Protein 8KIH (pdb70)

Foldseek 3Di:
DQDAADFPFAQAFAPVLVVLQVLLVVCCVVQPVVPPPDCLSVLSNLLRQLFNVFDVVLSSLVSLLVSLVVLLVVVLLPDQDLVRNVVSLVVLLCLLVQDDDPPSSCVSNNCNSVPPQADVVLSVQLSVLSVLLSVLSSVLSVCVNVVPQDALVVLLVSQLSVLCLSNSLSCSCRRHVVCVVVVVCCVVPPVVLVCQQSSLLSSLSLLVVLSLDADDDHGPCSCRNRSLNSCCVVPPDHDDSVVSSVVSSVVSVVSSVSNVVSLVVVCVSPVVSSSSSSSNSNSSSVVSSPD

Radius of gyration: 18.46 Å; Cα contacts (8 Å, |Δi|>4): 421; chains: 1; bounding box: 43×48×47 Å

Sequence (291 aa):
TSPRLASLFACNRHEKFRECVAYADESYAESLEPVAISRLAKLGSCTAVLYPQGDFDRLPATIDGYMAFLFLDDLIDNSTDMSYISEITSRFMSTAKGTPTDDKRFFLLSRFFTDKRWDPQNLVLAIEEAQRFMDGALALRAIEIEERIITVEEYLDIRVPNTAMGFMFRVIGFAQPELAEDLNRVMAEKPDLWDRVESPSGKSVGIALDLFKVNGLHAEVCSYTNVVKIWQRESPVAIDLGEAIKFMVSEFYRYEKEMAEALEELAEFSPGLAQAVRDVQGGTLGWMNAE

Organism: NCBI:txid37463

InterPro domains:
  IPR008949 Isoprenoid synthase domain superfamily [G3DSA:1.10.600.10] (6-322)
  IPR008949 Isoprenoid synthase domain superfamily [SSF48576] (61-308)

B-factor: mean 30.4, std 15.97, range [9.82, 123.13]

Nearest PDB structures (foldseek):
  8kih-assembly1_A  TM=1.003E+00  e=2.921E-39  Phoma
  8ki5-assembly1_A  TM=9.969E-01  e=1.003E-35  Phoma
  7zrn-assembly1_A  TM=8.501E-01  e=2.209E-07  Sorangium cellulosum
  7zrn-assembly1_B  TM=8.300E-01  e=4.063E-07  Sorangium cellulosum
  4okm-assembly4_D  TM=8.030E-01  e=3.909E-06  Streptomyces pristinaespiralis ATCC 25486

Structure (mmCIF, N/CA/C/O backbone):
data_8KIH
#
_entry.id   8KIH
#
_cell.length_a   106.549
_cell.length_b   106.549
_cell.length_c   55.360
_cell.angle_alpha   90.00
_cell.angle_beta   90.00
_cell.angle_gamma   120.00
#
_symmetry.space_group_name_H-M   'P 64'
#
loop_
_entity.id
_entity.type
_entity.pdbx_description
1 polymer 'diterpene synthase, PhmA'
2 non-polymer '(2Z,6E,10E)-2-fluoro-3,7,11,15-tetramethylhexadeca-2,6,10,14-tetraen-1-yl trihydrogen diphosphate'
3 non-polymer 'MAGNESIUM ION'
4 water water
#
loop_
_atom_site.group_PDB
_atom_site.id
_atom_site.type_symbol
_atom_site.label_atom_id
_atom_site.label_alt_id
_atom_site.label_comp_id
_atom_site.label_asym_id
_atom_site.label_entity_id
_atom_site.label_seq_id
_atom_site.pdbx_PDB_ins_code
_atom_site.Cartn_x
_atom_site.Cartn_y
_atom_site.Cartn_z
_atom_site.occupancy
_atom_site.B_iso_or_equiv
_atom_site.auth_seq_id
_atom_site.auth_comp_id
_atom_site.auth_asym_id
_atom_site.auth_atom_id
_atom_site.pdbx_PDB_model_num
ATOM 1 N N . THR A 1 14 ? -15.881 -18.759 -4.007 1.00 59.68 14 THR A N 1
ATOM 2 C CA . THR A 1 14 ? -16.463 -19.855 -3.241 1.00 61.05 14 THR A CA 1
ATOM 3 C C . THR A 1 14 ? -17.925 -20.003 -3.619 1.00 62.24 14 THR A C 1
ATOM 4 O O . THR A 1 14 ? -18.486 -19.137 -4.291 1.00 70.86 14 THR A O 1
ATOM 11 N N . SER A 1 15 ? -18.548 -21.093 -3.171 1.00 57.01 15 SER A N 1
ATOM 12 C CA . SER A 1 15 ? -19.879 -21.451 -3.655 1.00 48.05 15 SER A CA 1
ATOM 13 C C . SER A 1 15 ? -19.821 -21.643 -5.166 1.00 42.00 15 SER A C 1
ATOM 14 O O . SER A 1 15 ? -19.314 -20.774 -5.888 1.00 39.16 15 SER A O 1
ATOM 21 N N . PRO A 1 16 ? -20.321 -22.759 -5.684 1.00 44.60 16 PRO A N 1
ATOM 22 C CA . PRO A 1 16 ? -20.034 -23.119 -7.070 1.00 43.15 16 PRO A CA 1
ATOM 23 C C . PRO A 1 16 ? -20.973 -22.445 -8.054 1.00 34.12 16 PRO A C 1
ATOM 24 O O . PRO A 1 16 ? -22.033 -21.929 -7.705 1.00 37.30 16 PRO A O 1
ATOM 32 N N . ARG A 1 17 ? -20.560 -22.484 -9.312 1.00 33.17 17 ARG A N 1
ATOM 33 C CA . ARG A 1 17 ? -21.473 -22.185 -10.393 1.00 29.59 17 ARG A CA 1
ATOM 34 C C . ARG A 1 17 ? -22.645 -23.152 -10.332 1.00 27.72 17 ARG A C 1
ATOM 35 O O . ARG A 1 17 ? -22.480 -24.326 -9.986 1.00 29.53 17 ARG A O 1
ATOM 49 N N . LEU A 1 18 ? -23.824 -22.654 -10.679 1.00 22.47 18 LEU A N 1
ATOM 50 C CA . LEU A 1 18 ? -25.043 -23.447 -10.778 1.00 25.46 18 LEU A CA 1
ATOM 51 C C . LEU A 1 18 ? -25.442 -23.564 -12.244 1.00 28.48 18 LEU A C 1
ATOM 52 O O . LEU A 1 18 ? -25.459 -22.565 -12.970 1.00 28.92 18 LEU A O 1
ATOM 61 N N . ALA A 1 19 ? -25.752 -24.779 -12.677 1.00 30.19 19 ALA A N 1
ATOM 62 C CA . ALA A 1 19 ? -26.169 -25.047 -14.053 1.00 24.30 19 ALA A CA 1
ATOM 63 C C . ALA A 1 19 ? -27.689 -25.118 -14.075 1.00 25.41 19 ALA A C 1
ATOM 64 O O . ALA A 1 19 ? -28.269 -26.161 -13.781 1.00 18.32 19 ALA A O 1
ATOM 71 N N . SER A 1 20 ? -28.336 -24.010 -14.434 1.00 20.68 20 SER A N 1
ATOM 72 C CA . SER A 1 20 ? -29.778 -24.047 -14.608 1.00 25.21 20 SER A CA 1
ATOM 73 C C . SER A 1 20 ? -30.165 -25.079 -15.665 1.00 27.89 20 SER A C 1
ATOM 74 O O . SER A 1 20 ? -29.412 -25.369 -16.602 1.00 22.08 20 SER A O 1
ATOM 81 N N . LEU A 1 21 ? -31.352 -25.658 -15.468 1.00 24.04 21 LEU A N 1
ATOM 82 C CA . LEU A 1 21 ? -32.004 -26.476 -16.475 1.00 23.71 21 LEU A CA 1
ATOM 83 C C . LEU A 1 21 ? -32.358 -25.676 -17.708 1.00 27.34 21 LEU A C 1
ATOM 84 O O . LEU A 1 21 ? -32.590 -26.260 -18.768 1.00 21.65 21 LEU A O 1
ATOM 93 N N . PHE A 1 22 ? -32.442 -24.359 -17.571 1.00 20.94 22 PHE A N 1
ATOM 94 C CA . PHE A 1 22 ? -33.027 -23.493 -18.579 1.00 24.56 22 PHE A CA 1
ATOM 95 C C . PHE A 1 22 ? -31.932 -22.758 -19.328 1.00 23.63 22 PHE A C 1
ATOM 96 O O . PHE A 1 22 ? -31.041 -22.150 -18.715 1.00 19.60 22 PHE A O 1
ATOM 112 N N . ALA A 1 23 ? -31.998 -22.841 -20.648 1.00 24.46 23 ALA A N 1
ATOM 113 C CA . ALA A 1 23 ? -31.029 -22.180 -21.502 1.00 27.29 23 ALA A CA 1
ATOM 114 C C . ALA A 1 23 ? -30.994 -20.691 -21.209 1.00 23.46 23 ALA A C 1
ATOM 115 O O . ALA A 1 23 ? -32.009 -20.076 -20.847 1.00 24.07 23 ALA A O 1
ATOM 122 N N . CYS A 1 24 ? -29.804 -20.120 -21.340 1.00 22.44 24 CYS A N 1
ATOM 123 C CA . CYS A 1 24 ? -29.619 -18.678 -21.322 1.00 25.17 24 CYS A CA 1
ATOM 124 C C . CYS A 1 24 ? -29.677 -18.196 -22.767 1.00 20.67 24 CYS A C 1
ATOM 125 O O . CYS A 1 24 ? -28.718 -18.357 -23.521 1.00 26.18 24 CYS A O 1
ATOM 132 N N . ASN A 1 25 ? -30.816 -17.643 -23.163 1.00 22.36 25 ASN A N 1
ATOM 133 C CA . ASN A 1 25 ? -31.046 -17.153 -24.517 1.00 25.53 25 ASN A CA 1
ATOM 134 C C . ASN A 1 25 ? -30.945 -15.626 -24.585 1.00 29.26 25 ASN A C 1
ATOM 135 O O . ASN A 1 25 ? -31.168 -14.909 -23.609 1.00 26.75 25 ASN A O 1
ATOM 143 N N . ARG A 1 26 ? -30.638 -15.131 -25.774 1.00 30.38 26 ARG A N 1
ATOM 144 C CA . ARG A 1 26 ? -30.201 -13.749 -25.931 1.00 30.23 26 ARG A CA 1
ATOM 145 C C . ARG A 1 26 ? -30.978 -13.074 -27.052 1.00 29.77 26 ARG A C 1
ATOM 146 O O . ARG A 1 26 ? -31.069 -13.620 -28.156 1.00 26.08 26 ARG A O 1
ATOM 160 N N . HIS A 1 27 ? -31.522 -11.886 -26.769 1.00 26.77 27 HIS A N 1
ATOM 161 C CA . HIS A 1 27 ? -32.173 -11.082 -27.798 1.00 25.33 27 HIS A CA 1
ATOM 162 C C . HIS A 1 27 ? -31.194 -10.713 -28.911 1.00 29.39 27 HIS A C 1
ATOM 163 O O . HIS A 1 27 ? -30.012 -10.442 -28.661 1.00 26.32 27 HIS A O 1
ATOM 175 N N . GLU A 1 28 ? -31.696 -10.659 -30.152 1.00 28.28 28 GLU A N 1
ATOM 176 C CA . GLU A 1 28 ? -30.790 -10.449 -31.277 1.00 31.16 28 GLU A CA 1
ATOM 177 C C . GLU A 1 28 ? -30.266 -9.029 -31.333 1.00 33.56 28 GLU A C 1
ATOM 178 O O . GLU A 1 28 ? -29.205 -8.804 -31.923 1.00 29.70 28 GLU A O 1
ATOM 188 N N . LYS A 1 29 ? -30.978 -8.068 -30.749 1.00 26.08 29 LYS A N 1
ATOM 189 C CA . LYS A 1 29 ? -30.417 -6.731 -30.551 1.00 27.91 29 LYS A CA 1
ATOM 190 C C . LYS A 1 29 ? -29.793 -6.568 -29.167 1.00 31.06 29 LYS A C 1
ATOM 191 O O . LYS A 1 29 ? -29.969 -5.546 -28.494 1.00 27.82 29 LYS A O 1
ATOM 206 N N . PHE A 1 30 ? -29.019 -7.567 -28.728 1.00 27.25 30 PHE A N 1
ATOM 207 C CA . PHE A 1 30 ? -28.380 -7.473 -27.426 1.00 32.68 30 PHE A CA 1
ATOM 208 C C . PHE A 1 30 ? -27.346 -6.360 -27.408 1.00 28.82 30 PHE A C 1
ATOM 209 O O . PHE A 1 30 ? -27.151 -5.713 -26.375 1.00 30.57 30 PHE A O 1
ATOM 225 N N . ARG A 1 31 ? -26.674 -6.128 -28.536 1.00 33.68 31 ARG A N 1
ATOM 226 C CA . ARG A 1 31 ? -25.653 -5.091 -28.594 1.00 35.52 31 ARG A CA 1
ATOM 227 C C . ARG A 1 31 ? -26.270 -3.718 -28.404 1.00 34.94 31 ARG A C 1
ATOM 228 O O . ARG A 1 31 ? -25.737 -2.894 -27.657 1.00 32.78 31 ARG A O 1
ATOM 242 N N . GLU A 1 32 ? -27.385 -3.451 -29.099 1.00 32.26 32 GLU 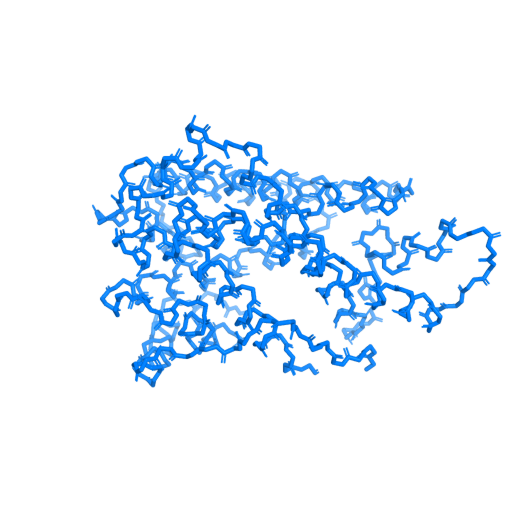A N 1
ATOM 243 C CA . GLU A 1 32 ? -28.136 -2.216 -28.894 1.00 30.53 32 GLU A CA 1
ATOM 244 C C . GLU A 1 32 ? -28.613 -2.078 -27.453 1.00 30.44 32 GLU A C 1
ATOM 245 O O . GLU A 1 32 ? -28.663 -0.963 -26.921 1.00 26.65 32 GLU A O 1
ATOM 255 N N . CYS A 1 33 ? -29.017 -3.189 -26.821 1.00 29.61 33 CYS A N 1
ATOM 256 C CA . CYS A 1 33 ? -29.395 -3.146 -25.406 1.00 27.20 33 CYS A CA 1
ATOM 257 C C . CYS A 1 33 ? -28.250 -2.630 -24.550 1.00 31.41 33 CYS A C 1
ATOM 258 O O . CYS A 1 33 ? -28.431 -1.720 -23.735 1.00 28.21 33 CYS A O 1
ATOM 265 N N . VAL A 1 34 ? -27.067 -3.235 -24.681 1.00 31.27 34 VAL A N 1
ATOM 266 C CA . VAL A 1 34 ? -25.884 -2.594 -24.133 1.00 31.91 34 VAL A CA 1
ATOM 267 C C . VAL A 1 34 ? -25.659 -1.335 -24.949 1.00 39.05 34 VAL A C 1
ATOM 268 O O . VAL A 1 34 ? -25.935 -1.295 -26.157 1.00 36.13 34 VAL A O 1
ATOM 275 N N . ALA A 1 35 ? -25.217 -0.279 -24.288 1.00 37.88 35 ALA A N 1
ATOM 276 C CA . ALA A 1 35 ? -25.021 0.995 -24.974 1.00 35.96 35 ALA A CA 1
ATOM 277 C C . ALA A 1 35 ? -26.259 1.822 -24.719 1.00 33.53 35 ALA A C 1
ATOM 278 O O . ALA A 1 35 ? -26.147 2.916 -24.163 1.00 31.76 35 ALA A O 1
ATOM 285 N N . TYR A 1 36 ? -27.457 1.323 -25.058 1.00 33.14 36 TYR A N 1
ATOM 286 C CA . TYR A 1 36 ? -28.596 2.026 -24.514 1.00 31.66 36 TYR A CA 1
ATOM 287 C C . TYR A 1 36 ? -28.428 2.094 -23.003 1.00 28.01 36 TYR A C 1
ATOM 288 O O . TYR A 1 36 ? -28.555 3.164 -22.408 1.00 29.43 36 TYR A O 1
ATOM 305 N N . ALA A 1 37 ? -28.087 0.964 -22.374 1.00 28.47 37 ALA A N 1
ATOM 306 C CA . ALA A 1 37 ? -27.917 0.971 -20.924 1.00 31.80 37 ALA A CA 1
ATOM 307 C C . ALA A 1 37 ? -26.763 1.882 -20.522 1.00 33.09 37 ALA A C 1
ATOM 308 O O . ALA A 1 37 ? -26.906 2.729 -19.631 1.00 28.66 37 ALA A O 1
ATOM 315 N N . ASP A 1 38 ? -25.618 1.742 -21.193 1.00 33.92 38 ASP A N 1
ATOM 316 C CA . ASP A 1 38 ? -24.483 2.620 -20.911 1.00 35.71 38 ASP A CA 1
ATOM 317 C C . ASP A 1 38 ? -24.884 4.086 -21.006 1.00 33.61 38 ASP A C 1
ATOM 318 O O . ASP A 1 38 ? -24.696 4.854 -20.057 1.00 33.09 38 ASP A O 1
ATOM 326 N N . GLU A 1 39 ? -25.477 4.480 -22.137 1.00 31.59 39 GLU A N 1
ATOM 327 C CA . GLU A 1 39 ? -25.799 5.885 -22.353 1.00 35.06 39 GLU A CA 1
ATOM 328 C C . GLU A 1 39 ? -26.895 6.360 -21.405 1.00 33.08 39 GLU A C 1
ATOM 329 O O . GLU A 1 39 ? -26.865 7.503 -20.942 1.00 30.11 39 GLU A O 1
ATOM 339 N N . SER A 1 40 ? -27.881 5.506 -21.106 1.00 38.80 40 SER A N 1
ATOM 340 C CA . SER A 1 40 ? -28.942 5.917 -20.194 1.00 28.54 40 SER A CA 1
ATOM 341 C C . SER A 1 40 ? -28.425 6.052 -18.770 1.00 30.98 40 SER A C 1
ATOM 342 O O . SER A 1 40 ? -28.761 7.015 -18.069 1.00 34.34 40 SER A O 1
ATOM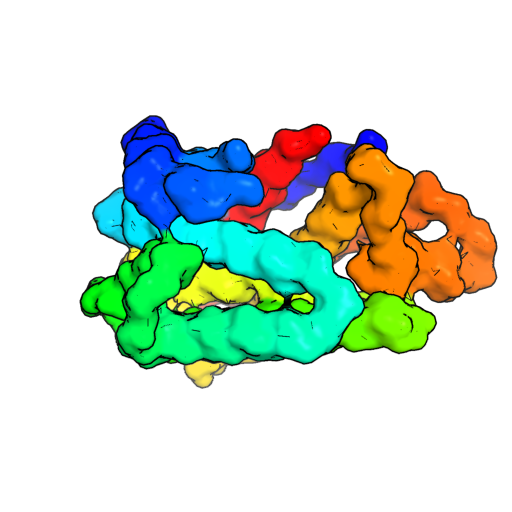 349 N N . TYR A 1 41 ? -27.635 5.085 -18.302 1.00 32.24 41 TYR A N 1
ATOM 350 C CA . TYR A 1 41 ? -27.055 5.214 -16.971 1.00 38.17 41 TYR A CA 1
ATOM 351 C C . TYR A 1 41 ? -26.242 6.508 -16.849 1.00 42.45 41 TYR A C 1
ATOM 352 O O . TYR A 1 41 ? -26.482 7.321 -15.953 1.00 43.17 41 TYR A O 1
ATOM 369 N N . ALA A 1 42 ? -25.291 6.728 -17.764 1.00 44.13 42 ALA A N 1
ATOM 370 C CA . ALA A 1 42 ? -24.387 7.871 -17.635 1.00 47.10 42 ALA A CA 1
ATOM 371 C C . ALA A 1 42 ? -25.138 9.194 -17.593 1.00 46.30 42 ALA A C 1
ATOM 372 O O . ALA A 1 42 ? -24.642 10.169 -17.016 1.00 52.09 42 ALA A O 1
ATOM 379 N N . GLU A 1 43 ? -26.330 9.246 -18.182 1.00 43.40 43 GLU A N 1
ATOM 380 C CA . GLU A 1 43 ? -27.110 10.475 -18.244 1.00 39.27 43 GLU A CA 1
ATOM 381 C C . GLU A 1 43 ? -28.107 10.630 -17.103 1.00 42.10 43 GLU A C 1
ATOM 382 O O . GLU A 1 43 ? -28.386 11.765 -16.704 1.00 37.59 43 GLU A O 1
ATOM 392 N N . SER A 1 44 ? -28.635 9.525 -16.550 1.00 38.70 44 SER A N 1
ATOM 393 C CA . SER A 1 44 ? -29.765 9.582 -15.627 1.00 42.17 44 SER A CA 1
ATOM 394 C C . SER A 1 44 ? -29.538 8.946 -14.264 1.00 46.30 44 SER A C 1
ATOM 395 O O . SER A 1 44 ? -30.353 9.175 -13.361 1.00 48.74 44 SER A O 1
ATOM 402 N N . LEU A 1 45 ? -28.495 8.147 -14.086 1.00 45.13 45 LEU A N 1
ATOM 403 C CA . LEU A 1 45 ? -28.218 7.538 -12.791 1.00 46.79 45 LEU A CA 1
ATOM 404 C C . LEU A 1 45 ? -26.817 7.830 -12.284 1.00 57.02 45 LEU A C 1
ATOM 405 O O . LEU A 1 45 ? -26.624 7.987 -11.077 1.00 59.17 45 LEU A O 1
ATOM 414 N N . GLU A 1 46 ? -25.833 7.890 -13.177 1.00 54.80 46 GLU A N 1
ATOM 415 C CA . GLU A 1 46 ? -24.460 8.159 -12.769 1.00 59.29 46 GLU A CA 1
ATOM 416 C C . GLU A 1 46 ? -24.333 9.392 -11.884 1.00 69.04 46 GLU A C 1
ATOM 417 O O . GLU A 1 46 ? -23.573 9.330 -10.902 1.00 67.82 46 GLU A O 1
ATOM 427 N N . PRO A 1 47 ? -25.019 10.514 -12.150 1.00 74.20 47 PRO A N 1
ATOM 428 C CA . PRO A 1 47 ? -24.858 11.680 -11.258 1.00 67.00 47 PRO A CA 1
ATOM 429 C C . PRO A 1 47 ? -25.218 11.403 -9.806 1.00 71.54 47 PRO A C 1
ATOM 430 O O . PRO A 1 47 ? -24.457 11.776 -8.903 1.00 79.43 47 PRO A O 1
ATOM 438 N N . VAL A 1 48 ? -26.357 10.760 -9.547 1.00 68.17 48 VAL A N 1
ATOM 439 C CA . VAL A 1 48 ? -26.776 10.532 -8.165 1.00 66.41 48 VAL A CA 1
ATOM 440 C C . VAL A 1 48 ? -26.062 9.322 -7.567 1.00 68.78 48 VAL A C 1
ATOM 441 O O . VAL A 1 48 ? -25.577 9.376 -6.432 1.00 73.02 48 VAL A O 1
ATOM 448 N N . ALA A 1 49 ? -25.981 8.215 -8.310 1.00 82.20 49 ALA A N 1
ATOM 449 C CA . ALA A 1 49 ? -25.337 7.004 -7.802 1.00 78.97 49 ALA A CA 1
ATOM 450 C C . ALA A 1 49 ? -23.867 7.269 -7.508 1.00 85.60 49 ALA A C 1
ATOM 451 O O . ALA A 1 49 ? -23.065 7.437 -8.432 1.00 93.10 49 ALA A O 1
ATOM 458 N N . ILE A 1 50 ? -23.508 7.319 -6.228 1.00 84.31 50 ILE A N 1
ATOM 459 C CA . ILE A 1 50 ? -22.133 7.595 -5.831 1.00 80.11 50 ILE A CA 1
ATOM 460 C C . ILE A 1 50 ? -21.840 6.760 -4.593 1.00 83.52 50 ILE A C 1
ATOM 461 O O . ILE A 1 50 ? -22.729 6.078 -4.074 1.00 80.85 50 ILE A O 1
ATOM 469 N N . SER A 1 58 ? -20.159 1.871 -10.958 1.00 78.70 58 SER A N 1
ATOM 470 C CA . SER A 1 58 ? -21.323 1.089 -10.552 1.00 78.70 58 SER A CA 1
ATOM 471 C C . SER A 1 58 ? -21.616 -0.014 -11.568 1.00 86.57 58 SER A C 1
ATOM 472 O O . SER A 1 58 ? -21.439 0.172 -12.778 1.00 94.39 58 SER A O 1
ATOM 478 N N . ARG A 1 59 ? -22.075 -1.163 -11.069 1.00 65.71 59 ARG A N 1
ATOM 479 C CA . ARG A 1 59 ? -22.419 -2.291 -11.928 1.00 59.20 59 ARG A CA 1
ATOM 480 C C . ARG A 1 59 ? -23.822 -2.128 -12.508 1.00 49.89 59 ARG A C 1
ATOM 481 O O . ARG A 1 59 ? -24.484 -3.123 -12.808 1.00 47.15 59 ARG A O 1
ATOM 495 N N . LEU A 1 60 ? -24.285 -0.885 -12.692 1.00 47.98 60 LEU A N 1
ATOM 496 C CA . LEU A 1 60 ? -25.695 -0.679 -13.004 1.00 45.79 60 LEU A CA 1
ATOM 497 C C . LEU A 1 60 ? -25.968 -0.791 -14.497 1.00 41.69 60 LEU A C 1
ATOM 498 O O . LEU A 1 60 ? -26.994 -1.354 -14.891 1.00 38.21 60 LEU A O 1
ATOM 507 N N . ALA A 1 61 ? -25.066 -0.278 -15.339 1.00 39.59 61 ALA A N 1
ATOM 508 C CA . ALA A 1 61 ? -25.265 -0.380 -16.783 1.00 38.41 61 ALA A CA 1
ATOM 509 C C . ALA A 1 61 ? -25.321 -1.834 -17.240 1.00 39.38 61 ALA A C 1
ATOM 510 O O . ALA A 1 61 ? -25.953 -2.141 -18.258 1.00 39.46 61 ALA A O 1
ATOM 517 N N . LYS A 1 62 ? -24.692 -2.743 -16.488 1.00 37.91 62 LYS A N 1
ATOM 518 C CA . LYS A 1 62 ? -24.695 -4.163 -16.823 1.00 36.73 62 LYS A CA 1
ATOM 519 C C . LYS A 1 62 ? -26.094 -4.741 -17.023 1.00 39.30 62 LYS A C 1
ATOM 520 O O . LYS A 1 62 ? -26.231 -5.819 -17.614 1.00 38.21 62 LYS A O 1
ATOM 535 N N . LEU A 1 63 ? -27.134 -4.066 -16.526 1.00 41.10 63 LEU A N 1
ATOM 536 C CA . LEU A 1 63 ? -28.522 -4.464 -16.740 1.00 34.19 63 LEU A CA 1
ATOM 537 C C . LEU A 1 63 ? -28.990 -4.267 -18.190 1.00 32.42 63 LEU A C 1
ATOM 538 O O . LEU A 1 63 ? -30.175 -4.484 -18.492 1.00 31.90 63 LEU A O 1
ATOM 547 N N . GLY A 1 64 ? -28.097 -3.869 -19.086 1.00 31.15 64 GLY A N 1
ATOM 548 C CA . GLY A 1 64 ? -28.353 -3.945 -20.504 1.00 31.71 64 GLY A CA 1
ATOM 549 C C . GLY A 1 64 ? -28.233 -5.383 -20.973 1.00 41.57 64 GLY A C 1
ATOM 550 O O . GLY A 1 64 ? -29.210 -5.988 -21.436 1.00 34.55 64 GLY A O 1
ATOM 553 N N . SER A 1 65 ? -27.043 -5.968 -20.841 1.00 40.58 65 SER A N 1
ATOM 554 C CA . SER A 1 65 ? -26.918 -7.363 -21.229 1.00 47.15 65 SER A CA 1
ATOM 555 C C . SER A 1 65 ? -27.971 -8.203 -20.516 1.00 40.29 65 SER A C 1
ATOM 556 O O . SER A 1 65 ? -28.478 -9.181 -21.083 1.00 39.34 65 SER A O 1
ATOM 563 N N . CYS A 1 66 ? -28.365 -7.802 -19.302 1.00 34.58 66 CYS A N 1
ATOM 564 C CA . CYS A 1 66 ? -29.268 -8.641 -18.518 1.00 33.28 66 CYS A CA 1
ATOM 565 C C . CYS A 1 66 ? -30.682 -8.621 -19.089 1.00 25.64 66 CYS A C 1
ATOM 566 O O . CYS A 1 66 ? -31.322 -9.665 -19.230 1.00 22.51 66 CYS A O 1
ATOM 573 N N . THR A 1 67 ? -31.200 -7.440 -19.399 1.00 24.80 67 THR A N 1
ATOM 574 C CA . THR A 1 67 ? -32.541 -7.385 -19.969 1.00 22.67 67 THR A CA 1
ATOM 575 C C . THR A 1 67 ? -32.592 -8.137 -21.281 1.00 20.84 67 THR A C 1
ATOM 576 O O . THR A 1 67 ? -33.568 -8.838 -21.570 1.00 19.17 67 THR A O 1
ATOM 584 N N . ALA A 1 68 ? -31.511 -8.070 -22.054 1.00 24.69 68 ALA A N 1
ATOM 585 C CA . ALA A 1 68 ? -31.485 -8.751 -23.338 1.00 24.90 68 ALA A CA 1
ATOM 586 C C . ALA A 1 68 ? -31.530 -10.272 -23.190 1.00 22.93 68 ALA A C 1
ATOM 587 O O . ALA A 1 68 ? -31.974 -10.959 -24.119 1.00 21.75 68 ALA A O 1
ATOM 594 N N . VAL A 1 69 ? -31.074 -10.834 -22.062 1.00 24.50 69 VAL A N 1
ATOM 595 C CA . VAL A 1 69 ? -31.207 -12.284 -21.857 1.00 21.18 69 VAL A CA 1
ATOM 596 C C . VAL A 1 69 ? -32.401 -12.647 -20.975 1.00 23.12 69 VAL A C 1
ATOM 597 O O . VAL A 1 69 ? -32.785 -13.829 -20.913 1.00 23.91 69 VAL A O 1
ATOM 604 N N . LEU A 1 70 ? -33.009 -11.684 -20.302 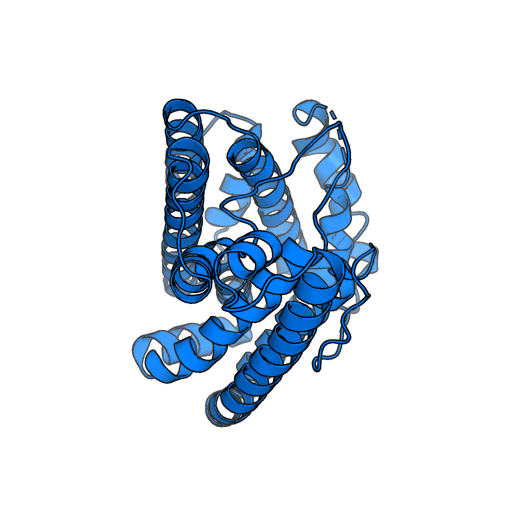1.00 19.51 70 LEU A N 1
ATOM 605 C CA . LEU A 1 70 ? -34.250 -11.988 -19.597 1.00 22.01 70 LEU A CA 1
ATOM 606 C C . LEU A 1 70 ? -35.409 -12.124 -20.582 1.00 19.70 70 LEU A C 1
ATOM 607 O O . LEU A 1 70 ? -36.277 -12.982 -20.406 1.00 17.27 70 LEU A O 1
ATOM 616 N N . TYR A 1 71 ? -35.421 -11.299 -21.632 1.00 20.31 71 TYR A N 1
ATOM 617 C CA . TYR A 1 71 ? -36.547 -11.194 -22.573 1.00 16.74 71 TYR A CA 1
ATOM 618 C C . TYR A 1 71 ? -36.071 -11.385 -24.010 1.00 21.44 71 TYR A C 1
ATOM 619 O O . TYR A 1 71 ? -36.198 -10.496 -24.854 1.00 18.99 71 TYR A O 1
ATOM 636 N N . PRO A 1 72 ? -35.538 -12.565 -24.331 1.00 19.58 72 PRO A N 1
ATOM 637 C CA . PRO A 1 72 ? -34.931 -12.761 -25.656 1.00 21.51 72 PRO A CA 1
ATOM 638 C C . PRO A 1 72 ? -35.922 -12.813 -26.812 1.00 22.57 72 PRO A C 1
ATOM 639 O O . PRO A 1 72 ? -35.503 -12.602 -27.958 1.00 23.14 72 PRO A O 1
ATOM 647 N N . GLN A 1 73 ? -37.199 -13.127 -26.571 1.00 20.57 73 GLN A N 1
ATOM 648 C CA . GLN A 1 73 ? -38.237 -12.996 -27.587 1.00 19.87 73 GLN A CA 1
ATOM 649 C C . GLN A 1 73 ? -39.118 -11.768 -27.345 1.00 19.75 73 GLN A C 1
ATOM 650 O O . GLN A 1 73 ? -40.210 -11.658 -27.908 1.00 20.61 73 GLN A O 1
ATOM 660 N N . GLY A 1 74 ? -38.662 -10.854 -26.515 1.00 21.20 74 GLY A N 1
ATOM 661 C CA . GLY A 1 74 ? -39.328 -9.583 -26.353 1.00 21.61 74 GLY A CA 1
ATOM 662 C C . GLY A 1 74 ? -39.243 -8.676 -27.578 1.00 23.12 74 GLY A C 1
ATOM 663 O O . GLY A 1 74 ? -38.470 -8.866 -28.518 1.00 17.33 74 GLY A O 1
ATOM 666 N N . ASP A 1 75 ? -40.049 -7.624 -27.520 1.00 19.19 75 ASP A N 1
ATOM 667 C CA . ASP A 1 75 ? -40.085 -6.597 -28.554 1.00 25.01 75 ASP A CA 1
ATOM 668 C C . ASP A 1 75 ? -39.018 -5.561 -28.220 1.00 20.02 75 ASP A C 1
ATOM 669 O O . ASP A 1 75 ? -39.069 -4.944 -27.149 1.00 22.67 75 ASP A O 1
ATOM 677 N N . PHE A 1 76 ? -38.066 -5.353 -29.133 1.00 20.96 76 PHE A N 1
ATOM 678 C CA . PHE A 1 76 ? -36.945 -4.485 -28.807 1.00 22.86 76 PHE A CA 1
ATOM 679 C C . PHE A 1 76 ? -37.409 -3.105 -28.357 1.00 23.79 76 PHE A C 1
ATOM 680 O O . PHE A 1 76 ? -36.788 -2.501 -27.478 1.00 25.33 76 PHE A O 1
ATOM 696 N N . ASP A 1 77 ? -38.496 -2.593 -28.941 1.00 21.52 77 ASP A N 1
ATOM 697 C CA . ASP A 1 77 ? -38.944 -1.247 -28.606 1.00 28.48 77 ASP A CA 1
ATOM 698 C C . ASP A 1 77 ? -39.395 -1.114 -27.159 1.00 20.76 77 ASP A C 1
ATOM 699 O O . ASP A 1 77 ? -39.524 0.014 -26.689 1.00 17.45 77 ASP A O 1
ATOM 707 N N . ARG A 1 78 ? -39.661 -2.228 -26.452 1.00 18.27 78 ARG A N 1
ATOM 708 C CA . ARG A 1 78 ? -39.951 -2.194 -25.017 1.00 15.38 78 ARG A CA 1
ATOM 709 C C . ARG A 1 78 ? -38.721 -2.362 -24.145 1.00 17.71 78 ARG A C 1
ATOM 710 O O . ARG A 1 78 ? -38.810 -2.141 -22.925 1.00 17.45 78 ARG A O 1
ATOM 724 N N . LEU A 1 79 ? -37.585 -2.761 -24.709 1.00 18.96 79 LEU A N 1
ATOM 725 C CA . LEU A 1 79 ? -36.474 -3.096 -23.832 1.00 17.68 79 LEU A CA 1
ATOM 726 C C . LEU A 1 79 ? -35.788 -1.869 -23.249 1.00 18.03 79 LEU A C 1
ATOM 727 O O . LEU A 1 79 ? -35.448 -1.886 -22.059 1.00 19.4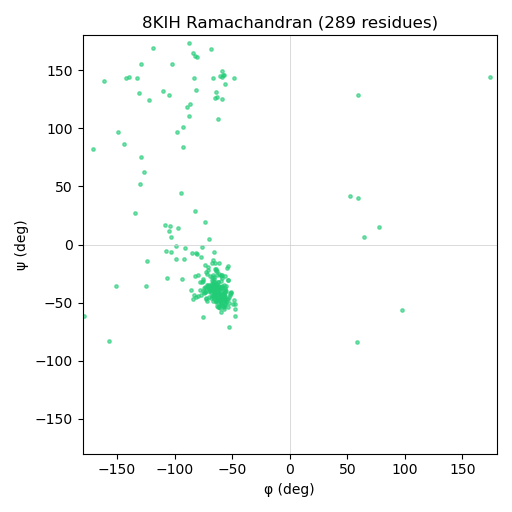0 79 LEU A O 1
ATOM 736 N N . PRO A 1 80 ? -35.580 -0.786 -24.006 1.00 20.79 80 PRO A N 1
ATOM 737 C CA . PRO A 1 80 ? -34.991 0.410 -23.371 1.00 21.71 80 PRO A CA 1
ATOM 738 C C . PRO A 1 80 ? -35.750 0.861 -22.119 1.00 19.79 80 PRO A C 1
ATOM 739 O O . PRO A 1 80 ? -35.118 1.191 -21.105 1.00 20.51 80 PRO A O 1
ATOM 747 N N . ALA A 1 81 ? -37.091 0.900 -22.173 1.00 16.46 81 ALA A N 1
ATOM 748 C CA . ALA A 1 81 ? -37.896 1.208 -20.992 1.00 17.00 81 ALA A CA 1
ATOM 749 C C . ALA A 1 81 ? -37.662 0.213 -19.852 1.00 17.67 81 ALA A C 1
ATOM 750 O O . ALA A 1 81 ? -37.576 0.606 -18.679 1.00 14.94 81 ALA A O 1
ATOM 757 N N . THR A 1 82 ? -37.625 -1.086 -20.176 1.00 17.54 82 THR A N 1
ATOM 758 C CA . THR A 1 82 ? -37.401 -2.122 -19.167 1.00 15.99 82 THR A CA 1
ATOM 759 C C . THR A 1 82 ? -36.014 -1.993 -18.530 1.00 16.20 82 THR A C 1
ATOM 760 O O . THR A 1 82 ? -35.861 -2.166 -17.310 1.00 15.73 82 THR A O 1
ATOM 768 N N . ILE A 1 83 ? -34.998 -1.687 -19.337 1.00 19.97 83 ILE A N 1
ATOM 769 C CA . ILE A 1 83 ? -33.643 -1.453 -18.823 1.00 17.49 83 ILE A CA 1
ATOM 770 C C . ILE A 1 83 ? -33.643 -0.319 -17.804 1.00 19.41 83 ILE A C 1
ATOM 771 O O . ILE A 1 83 ? -33.073 -0.431 -16.706 1.00 15.30 83 ILE A O 1
ATOM 779 N N . ASP A 1 84 ? -34.283 0.797 -18.146 1.00 20.16 84 ASP A N 1
ATOM 780 C CA . ASP A 1 84 ? -34.296 1.920 -17.220 1.00 20.84 84 ASP A CA 1
ATOM 781 C C . ASP A 1 84 ? -35.024 1.549 -15.945 1.00 18.97 84 ASP A C 1
ATOM 782 O O . ASP A 1 84 ? -34.593 1.912 -14.850 1.00 14.26 84 ASP A O 1
ATOM 790 N N . GLY A 1 85 ? -36.148 0.852 -16.077 1.00 16.89 85 GLY A N 1
ATOM 791 C CA . GLY A 1 85 ? -36.896 0.458 -14.901 1.00 15.68 85 GLY A CA 1
ATOM 792 C C . GLY A 1 85 ? -36.053 -0.412 -13.991 1.00 18.97 85 GLY A C 1
ATOM 793 O O . GLY A 1 85 ? -36.008 -0.196 -12.774 1.00 15.28 85 GLY A O 1
ATOM 796 N N . TYR A 1 86 ? -35.330 -1.373 -14.586 1.00 15.40 86 TYR A N 1
ATOM 797 C CA . TYR A 1 86 ? -34.566 -2.356 -13.820 1.00 20.90 86 TYR A CA 1
ATOM 798 C C . TYR A 1 86 ? -33.296 -1.765 -13.229 1.00 18.16 86 TYR A C 1
ATOM 799 O O . TYR A 1 86 ? -32.879 -2.186 -12.147 1.00 20.45 86 TYR A O 1
ATOM 816 N N . MET A 1 87 ? -32.688 -0.780 -13.899 1.00 18.02 87 MET A N 1
ATOM 817 C CA . MET A 1 87 ? -31.570 -0.058 -13.292 1.00 22.17 87 MET A CA 1
ATOM 818 C C . MET A 1 87 ? -32.030 0.724 -12.057 1.00 19.49 87 MET A C 1
ATOM 819 O O . MET A 1 87 ? -31.370 0.704 -11.014 1.00 22.90 87 MET A O 1
ATOM 831 N N . ALA A 1 88 ? -33.166 1.416 -12.158 1.00 20.16 88 ALA A N 1
ATOM 832 C CA . ALA A 1 88 ? -33.743 2.106 -11.005 1.00 18.13 88 ALA A CA 1
ATOM 833 C C . ALA A 1 88 ? -34.112 1.134 -9.898 1.00 20.98 88 ALA A C 1
ATOM 834 O O . ALA A 1 88 ? -33.865 1.405 -8.718 1.00 22.80 88 ALA A O 1
ATOM 841 N N . PHE A 1 89 ? -34.724 0.003 -10.254 1.00 16.72 89 PHE A N 1
ATOM 842 C CA . PHE A 1 89 ? -35.109 -0.970 -9.239 1.00 19.65 89 PHE A CA 1
ATOM 843 C C . PHE A 1 89 ? -33.883 -1.463 -8.474 1.00 22.60 89 PHE A C 1
ATOM 844 O O . PHE A 1 89 ? -33.851 -1.438 -7.236 1.00 21.28 89 PHE A O 1
ATOM 860 N N . LEU A 1 90 ? -32.854 -1.907 -9.204 1.00 22.54 90 LEU A N 1
ATOM 861 C CA . LEU A 1 90 ? -31.642 -2.418 -8.571 1.00 25.62 90 LEU A CA 1
ATOM 862 C C . LEU A 1 90 ? -30.997 -1.359 -7.682 1.00 29.14 90 LEU A C 1
ATOM 863 O O . LEU A 1 90 ? -30.586 -1.653 -6.554 1.00 28.13 90 LEU A O 1
ATOM 872 N N . PHE A 1 91 ? -30.940 -0.117 -8.166 1.00 29.79 91 PHE A N 1
ATOM 873 C CA . PHE A 1 91 ? -30.376 0.990 -7.397 1.00 31.98 91 PHE A CA 1
ATOM 874 C C . PHE A 1 91 ? -31.087 1.158 -6.052 1.00 28.44 91 PHE A C 1
ATOM 875 O O . PHE A 1 91 ? -30.446 1.188 -4.996 1.00 23.37 91 PHE A O 1
ATOM 891 N N . LEU A 1 92 ? -32.416 1.260 -6.070 1.00 24.25 92 LEU A N 1
ATOM 892 C CA . LEU A 1 92 ? -33.167 1.466 -4.833 1.00 26.67 92 LEU A CA 1
ATOM 893 C C . LEU A 1 92 ? -33.092 0.254 -3.909 1.00 25.00 92 LEU A C 1
ATOM 894 O O . LEU A 1 92 ? -33.029 0.401 -2.685 1.00 20.91 92 LEU A O 1
ATOM 903 N N . ASP A 1 93 ? -33.125 -0.954 -4.460 1.00 23.61 93 ASP A N 1
ATOM 904 C CA . ASP A 1 93 ? -33.007 -2.117 -3.587 1.00 28.68 93 ASP A CA 1
ATOM 905 C C . ASP A 1 93 ? -31.659 -2.156 -2.892 1.00 29.52 93 ASP A C 1
ATOM 906 O O . ASP A 1 93 ? -31.537 -2.772 -1.832 1.00 24.93 93 ASP A O 1
ATOM 914 N N . ASP A 1 94 ? -30.649 -1.502 -3.457 1.00 30.07 94 ASP A N 1
ATOM 915 C CA . ASP A 1 94 ? -29.362 -1.447 -2.777 1.00 36.46 94 ASP A CA 1
ATOM 916 C C . ASP A 1 94 ? -29.437 -0.496 -1.589 1.00 30.45 94 ASP A C 1
ATOM 917 O O . ASP A 1 94 ? -28.916 -0.801 -0.515 1.00 34.51 94 ASP A O 1
ATOM 925 N N . LEU A 1 95 ? -30.111 0.640 -1.761 1.00 26.99 95 LEU A N 1
ATOM 926 C CA . LEU A 1 95 ? -30.547 1.459 -0.635 1.00 31.83 95 LEU A CA 1
ATOM 927 C C . LEU A 1 95 ? -31.222 0.619 0.447 1.00 32.21 95 LEU A C 1
ATOM 928 O O . LEU A 1 95 ? -30.847 0.662 1.622 1.00 33.52 95 LEU A O 1
ATOM 937 N N . ILE A 1 96 ? -32.260 -0.122 0.068 1.00 28.77 96 ILE A N 1
ATOM 938 C CA . ILE A 1 96 ? -33.053 -0.855 1.050 1.00 32.92 96 ILE A CA 1
ATOM 939 C C . ILE A 1 96 ? -32.194 -1.872 1.799 1.00 31.38 96 ILE A C 1
ATOM 940 O O . ILE A 1 96 ? -32.144 -1.876 3.035 1.00 34.44 96 ILE A O 1
ATOM 948 N N . ASP A 1 97 ? -31.509 -2.749 1.066 1.00 29.86 97 ASP A N 1
ATOM 949 C CA . ASP A 1 97 ? -30.752 -3.825 1.692 1.00 38.80 97 ASP A CA 1
ATOM 950 C C . ASP A 1 97 ? -29.586 -3.326 2.535 1.00 36.73 97 ASP A C 1
ATOM 951 O O . ASP A 1 97 ? -29.103 -4.068 3.390 1.00 36.03 97 ASP A O 1
ATOM 959 N N . ASN A 1 98 ? -29.106 -2.115 2.299 1.00 37.97 98 ASN A N 1
ATOM 960 C CA . ASN A 1 98 ? -27.980 -1.579 3.049 1.00 41.32 98 ASN A CA 1
ATOM 961 C C . ASN A 1 98 ? -28.418 -0.812 4.283 1.00 42.75 98 ASN A C 1
ATOM 962 O O . ASN A 1 98 ? -27.563 -0.327 5.032 1.00 51.94 98 ASN A O 1
ATOM 970 N N . SER A 1 99 ? -29.721 -0.668 4.492 1.00 41.19 99 SER A N 1
ATOM 971 C CA . SER A 1 99 ? -30.226 0.124 5.599 1.00 43.99 99 SER A CA 1
ATOM 972 C C . SER A 1 99 ? -30.247 -0.716 6.871 1.00 44.85 99 SER A C 1
ATOM 973 O O . SER A 1 99 ? -30.547 -1.916 6.839 1.00 43.57 99 SER A O 1
ATOM 980 N N . THR A 1 100 ? -29.939 -0.066 7.992 1.00 46.17 100 THR A N 1
ATOM 981 C CA . THR A 1 100 ? -29.766 -0.728 9.275 1.00 45.75 100 THR A CA 1
ATOM 982 C C . THR A 1 100 ? -30.953 -0.551 10.211 1.00 42.38 100 THR A C 1
ATOM 983 O O . THR A 1 100 ? -30.978 -1.179 11.274 1.00 47.87 100 THR A O 1
ATOM 991 N N . ASP A 1 101 ? -31.941 0.260 9.845 1.00 47.79 101 ASP A N 1
ATOM 992 C CA . ASP A 1 101 ? -33.054 0.542 10.738 1.00 46.46 101 ASP A CA 1
ATOM 993 C C . ASP A 1 101 ? -34.361 0.568 9.960 1.00 42.17 101 ASP A C 1
ATOM 994 O O . ASP A 1 101 ? -34.423 1.022 8.809 1.00 43.59 101 ASP A O 1
ATOM 1002 N N . MET A 1 102 ? -35.414 0.086 10.615 1.00 39.03 102 MET A N 1
ATOM 1003 C CA . MET A 1 102 ? -36.710 -0.017 9.962 1.00 36.34 102 MET A CA 1
ATOM 1004 C C . MET A 1 102 ? -37.222 1.334 9.495 1.00 30.80 102 MET A C 1
ATOM 1005 O O . MET A 1 102 ? -37.943 1.401 8.496 1.00 28.98 102 MET A O 1
ATOM 1017 N N . SER A 1 103 ? -36.879 2.414 10.202 1.00 28.94 103 SER A N 1
ATOM 1018 C CA . SER A 1 103 ? -37.484 3.708 9.904 1.00 29.59 103 SER A CA 1
ATOM 1019 C C . SER A 1 103 ? -37.090 4.199 8.518 1.00 28.41 103 SER A C 1
ATOM 1020 O O . SER A 1 103 ? -37.913 4.779 7.797 1.00 31.76 103 SER A O 1
ATOM 1027 N N . TYR A 1 104 ? -35.834 3.986 8.132 1.00 25.36 104 TYR A N 1
ATOM 1028 C CA . TYR A 1 104 ? -35.369 4.470 6.836 1.00 29.90 104 TYR A CA 1
ATOM 1029 C C . TYR A 1 104 ? -35.871 3.580 5.709 1.00 24.45 104 TYR A C 1
ATOM 1030 O O . TYR A 1 104 ? -36.350 4.092 4.693 1.00 22.03 104 TYR A O 1
ATOM 1047 N N . ILE A 1 105 ? -35.807 2.250 5.893 1.00 22.98 105 ILE A N 1
ATOM 1048 C CA . ILE A 1 105 ? -36.292 1.313 4.879 1.00 25.02 105 ILE A CA 1
ATOM 1049 C C . ILE A 1 105 ? -37.770 1.524 4.616 1.00 23.83 105 ILE A C 1
ATOM 1050 O O . ILE A 1 105 ? -38.247 1.347 3.486 1.00 24.47 105 ILE A O 1
ATOM 1058 N N . SER A 1 106 ? -38.532 1.839 5.666 1.00 23.49 106 SER A N 1
ATOM 1059 C CA . SER A 1 106 ? -39.952 2.133 5.485 1.00 21.83 106 SER A CA 1
ATOM 1060 C C . SER A 1 106 ? -40.161 3.372 4.623 1.00 21.68 106 SER A C 1
ATOM 1061 O O . SER A 1 106 ? -41.050 3.397 3.760 1.00 22.26 106 SER A O 1
ATOM 1068 N N . GLU A 1 107 ? -39.375 4.420 4.841 1.00 23.28 107 GLU A N 1
ATOM 1069 C CA . GLU A 1 107 ? -39.498 5.580 3.971 1.00 20.51 107 GLU A CA 1
ATOM 1070 C C . GLU A 1 107 ? -39.202 5.212 2.518 1.00 21.54 107 GLU A C 1
ATOM 1071 O O . GLU A 1 107 ? -39.955 5.584 1.609 1.00 25.86 107 GLU A O 1
ATOM 1081 N N . ILE A 1 108 ? -38.100 4.503 2.266 1.00 18.46 108 ILE A N 1
ATOM 1082 C CA . ILE A 1 108 ? -37.736 4.201 0.880 1.00 17.53 108 ILE A CA 1
ATOM 1083 C C . ILE A 1 108 ? -38.785 3.300 0.224 1.00 22.47 108 ILE A C 1
ATOM 1084 O O . ILE A 1 108 ? -39.158 3.506 -0.942 1.00 16.96 108 ILE A O 1
ATOM 1092 N N . THR A 1 109 ? -39.282 2.281 0.936 1.00 19.28 109 THR A N 1
ATOM 1093 C CA . THR A 1 109 ? -40.243 1.404 0.261 1.00 17.00 109 THR A CA 1
ATOM 1094 C C . THR A 1 109 ? -41.560 2.112 -0.007 1.00 19.95 109 THR A C 1
ATOM 1095 O O . THR A 1 109 ? -42.162 1.926 -1.074 1.00 20.75 109 THR A O 1
ATOM 1103 N N . SER A 1 110 ? -42.046 2.918 0.938 1.00 23.45 110 SER A N 1
ATOM 1104 C CA . SER A 1 110 ? -43.289 3.627 0.665 1.00 22.16 110 SER A CA 1
ATOM 1105 C C . SER A 1 110 ? -43.126 4.546 -0.539 1.00 20.70 110 SER A C 1
ATOM 1106 O O . SER A 1 110 ? -44.014 4.622 -1.382 1.00 17.01 110 SER A O 1
ATOM 1113 N N . ARG A 1 111 ? -41.969 5.196 -0.682 1.00 19.71 111 ARG A N 1
ATOM 1114 C CA . ARG A 1 111 ? -41.777 6.098 -1.817 1.00 25.40 111 ARG A CA 1
ATOM 1115 C C . ARG A 1 111 ? -41.678 5.334 -3.138 1.00 21.95 111 ARG A C 1
ATOM 1116 O O . ARG A 1 111 ? -42.145 5.812 -4.181 1.00 20.51 111 ARG A O 1
ATOM 1130 N N . PHE A 1 112 ? -41.018 4.182 -3.122 1.00 19.47 112 PHE A N 1
ATOM 1131 C CA . PHE A 1 112 ? -41.034 3.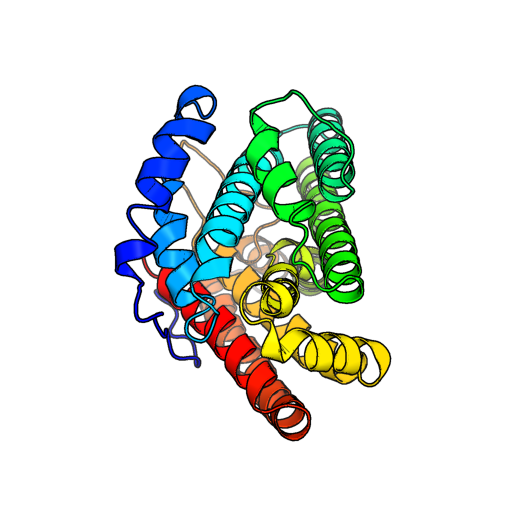274 -4.262 1.00 20.61 112 PHE A CA 1
ATOM 1132 C C . PHE A 1 112 ? -42.459 2.942 -4.702 1.00 19.84 112 PHE A C 1
ATOM 1133 O O . PHE A 1 112 ? -42.798 3.030 -5.889 1.00 17.66 112 PHE A O 1
ATOM 1149 N N . MET A 1 113 ? -43.311 2.534 -3.762 1.00 20.04 113 MET A N 1
ATOM 1150 C CA . MET A 1 113 ? -44.680 2.165 -4.138 1.00 20.78 113 MET A CA 1
ATOM 1151 C C . MET A 1 113 ? -45.496 3.373 -4.604 1.00 18.37 113 MET A C 1
ATOM 1152 O O . MET A 1 113 ? -46.345 3.251 -5.508 1.00 14.23 113 MET A O 1
ATOM 1164 N N . SER A 1 114 ? -45.274 4.542 -3.998 1.00 18.62 114 SER A N 1
ATOM 1165 C CA . SER A 1 114 ? -45.936 5.742 -4.489 1.00 23.03 114 SER A CA 1
ATOM 1166 C C . SER A 1 114 ? -45.569 5.992 -5.943 1.00 17.78 114 SER A C 1
ATOM 1167 O O . SER A 1 114 ? -46.446 6.244 -6.778 1.00 20.63 114 SER A O 1
ATOM 1174 N N . THR A 1 115 ? -44.278 5.853 -6.270 1.00 17.99 115 THR A N 1
ATOM 1175 C CA . THR A 1 115 ? -43.812 6.125 -7.626 1.00 20.90 115 THR A CA 1
ATOM 1176 C C . THR A 1 115 ? -44.349 5.086 -8.596 1.00 20.52 115 THR A C 1
ATOM 1177 O O . THR A 1 115 ? -44.802 5.418 -9.706 1.00 20.16 115 THR A O 1
ATOM 1185 N N . ALA A 1 116 ? -44.332 3.828 -8.173 1.00 16.89 116 ALA A N 1
ATOM 1186 C CA . ALA A 1 116 ? -44.864 2.747 -8.986 1.00 20.77 116 ALA A CA 1
ATOM 1187 C C . ALA A 1 116 ? -46.318 2.997 -9.378 1.00 18.85 116 ALA A C 1
ATOM 1188 O O . ALA A 1 116 ? -46.785 2.476 -10.403 1.00 17.40 116 ALA A O 1
ATOM 1195 N N . LYS A 1 117 ? -47.049 3.759 -8.563 1.00 17.40 117 LYS A N 1
ATOM 1196 C CA . LYS A 1 117 ? -48.450 4.074 -8.808 1.00 19.08 117 LYS A CA 1
ATOM 1197 C C . LYS A 1 117 ? -48.625 5.428 -9.489 1.00 23.35 117 LYS A C 1
ATOM 1198 O O . LYS A 1 117 ? -49.740 5.965 -9.510 1.00 18.96 117 LYS A O 1
ATOM 1213 N N . GLY A 1 118 ? -47.539 5.995 -10.034 1.00 25.14 118 GLY A N 1
ATOM 1214 C CA . GLY A 1 118 ? -47.572 7.243 -10.784 1.00 17.66 118 GLY A CA 1
ATOM 1215 C C . GLY A 1 118 ? -47.668 8.535 -10.004 1.00 21.64 118 GLY A C 1
ATOM 1216 O O . GLY A 1 118 ? -47.956 9.576 -10.611 1.00 20.71 118 GLY A O 1
ATOM 1219 N N . THR A 1 119 ? -47.423 8.532 -8.695 1.00 21.51 119 THR A N 1
ATOM 1220 C CA . THR A 1 119 ? -47.304 9.803 -7.975 1.00 21.71 119 THR A CA 1
ATOM 1221 C C . THR A 1 119 ? -46.077 10.561 -8.481 1.00 20.84 119 THR A C 1
ATOM 1222 O O . THR A 1 119 ? -44.975 10.002 -8.522 1.00 22.00 119 THR A O 1
ATOM 1230 N N . PRO A 1 120 ? -46.230 11.805 -8.908 1.00 24.98 120 PRO A N 1
ATOM 1231 C CA . PRO A 1 120 ? -45.075 12.570 -9.388 1.00 25.46 120 PRO A CA 1
ATOM 1232 C C . PRO A 1 120 ? -43.983 12.686 -8.337 1.00 29.94 120 PRO A C 1
ATOM 1233 O O . PRO A 1 120 ? -44.252 12.804 -7.139 1.00 27.19 120 PRO A O 1
ATOM 1241 N N . THR A 1 121 ? -42.734 12.687 -8.808 1.00 30.28 121 THR A N 1
ATOM 1242 C CA . THR A 1 121 ? -41.572 12.876 -7.944 1.00 29.90 121 THR A CA 1
ATOM 1243 C C . THR A 1 121 ? -40.519 13.726 -8.645 1.00 31.19 121 THR A C 1
ATOM 1244 O O . THR A 1 121 ? -40.310 13.584 -9.849 1.00 32.19 121 THR A O 1
ATOM 1252 N N . ASP A 1 122 ? -39.835 14.584 -7.879 1.00 40.46 122 ASP A N 1
ATOM 1253 C CA . ASP A 1 122 ? -38.650 15.301 -8.354 1.00 42.21 122 ASP A CA 1
ATOM 1254 C C . ASP A 1 122 ? -37.372 14.771 -7.703 1.00 38.60 122 ASP A C 1
ATOM 1255 O O . ASP A 1 122 ? -36.333 15.441 -7.728 1.00 36.08 122 ASP A O 1
ATOM 1263 N N . ASP A 1 123 ? -37.434 13.581 -7.119 1.00 28.83 123 ASP A N 1
ATOM 1264 C CA . ASP A 1 123 ? -36.261 12.901 -6.603 1.00 26.31 123 ASP A CA 1
ATOM 1265 C C . ASP A 1 123 ? -35.640 12.072 -7.734 1.00 34.62 123 ASP A C 1
ATOM 1266 O O . ASP A 1 123 ? -36.209 11.063 -8.162 1.00 21.64 123 ASP A O 1
ATOM 1274 N N . LYS A 1 124 ? -34.456 12.491 -8.204 1.00 32.26 124 LYS A N 1
ATOM 1275 C CA . LYS A 1 124 ? -33.824 11.851 -9.361 1.00 33.48 124 LYS A CA 1
ATOM 1276 C C . LYS A 1 124 ? -33.564 10.370 -9.140 1.00 31.02 124 LYS A C 1
ATOM 1277 O O . LYS A 1 124 ? -33.527 9.593 -10.104 1.00 29.50 124 LYS A O 1
ATOM 1292 N N . ARG A 1 125 ? -33.348 9.967 -7.890 1.00 30.48 125 ARG A N 1
ATOM 1293 C CA . ARG A 1 125 ? -33.191 8.560 -7.591 1.00 29.54 125 ARG A CA 1
ATOM 1294 C C . ARG A 1 125 ? -34.367 7.752 -8.118 1.00 32.17 125 ARG A C 1
ATOM 1295 O O . ARG A 1 125 ? -34.210 6.570 -8.440 1.00 26.97 125 ARG A O 1
ATOM 1309 N N . PHE A 1 126 ? -35.555 8.353 -8.179 1.00 29.42 126 PHE A N 1
ATOM 1310 C CA . PHE A 1 126 ? -36.770 7.659 -8.596 1.00 29.99 126 PHE A CA 1
ATOM 1311 C C . PHE A 1 126 ? -37.203 7.997 -10.024 1.00 27.54 126 PHE A C 1
ATOM 1312 O O . PHE A 1 126 ? -38.271 7.551 -10.459 1.00 22.51 126 PHE A O 1
ATOM 1328 N N . PHE A 1 127 ? -36.391 8.748 -10.766 1.00 27.42 127 PHE A N 1
ATOM 1329 C CA . PHE A 1 127 ? -36.847 9.294 -12.044 1.00 24.89 127 PHE A CA 1
ATOM 1330 C C . PHE A 1 127 ? -37.089 8.194 -13.069 1.00 23.86 127 PHE A C 1
ATOM 1331 O O . PHE A 1 127 ? -38.099 8.210 -13.789 1.00 24.55 127 PHE A O 1
ATOM 1347 N N . LEU A 1 128 ? -36.169 7.240 -13.167 1.00 18.40 128 LEU A N 1
ATOM 1348 C CA . LEU A 1 128 ? -36.332 6.171 -14.142 1.00 23.04 128 LEU A CA 1
ATOM 1349 C C . LEU A 1 128 ? -37.372 5.157 -13.691 1.00 20.66 128 LEU A C 1
ATOM 1350 O O . LEU A 1 128 ? -38.020 4.523 -14.529 1.00 21.41 128 LEU A O 1
ATOM 1359 N N . LEU A 1 129 ? -37.536 4.971 -12.380 1.00 21.52 129 LEU A N 1
ATOM 1360 C CA . LEU A 1 129 ? -38.605 4.111 -11.889 1.00 17.13 129 LEU A CA 1
ATOM 1361 C C . LEU A 1 129 ? -39.967 4.645 -12.335 1.00 18.77 129 LEU A C 1
ATOM 1362 O O . LEU A 1 129 ? -40.805 3.901 -12.861 1.00 12.94 129 LEU A O 1
ATOM 1371 N N . SER A 1 130 ? -40.167 5.959 -12.187 1.00 19.21 130 SER A N 1
ATOM 1372 C CA . SER A 1 130 ? -41.394 6.624 -12.621 1.00 19.08 130 SER A CA 1
ATOM 1373 C C . SER A 1 130 ? -41.615 6.485 -14.130 1.00 18.52 130 SER A C 1
ATOM 1374 O O . SER A 1 130 ? -42.726 6.167 -14.572 1.00 22.45 130 SER A O 1
ATOM 1381 N N . ARG A 1 131 ? -40.574 6.717 -14.941 1.00 19.27 131 ARG A N 1
ATOM 1382 C CA . ARG A 1 131 ? -40.709 6.534 -16.393 1.00 25.32 131 ARG A CA 1
ATOM 1383 C C . ARG A 1 131 ? -41.271 5.162 -16.729 1.00 19.65 131 ARG A C 1
ATOM 1384 O O . ARG A 1 131 ? -42.121 5.023 -17.610 1.00 19.93 131 ARG A O 1
ATOM 1398 N N . PHE A 1 132 ? -40.767 4.132 -16.050 1.00 16.36 132 PHE A N 1
ATOM 1399 C CA . PHE A 1 132 ? -41.105 2.752 -16.370 1.00 17.49 132 PHE A CA 1
ATOM 1400 C C . PHE A 1 132 ? -42.536 2.427 -15.956 1.00 18.53 132 PHE A C 1
ATOM 1401 O O . PHE A 1 132 ? -43.323 1.886 -16.751 1.00 14.88 132 PHE A O 1
ATOM 1417 N N . PHE A 1 133 ? -42.908 2.777 -14.725 1.00 13.74 133 PHE A N 1
ATOM 1418 C CA . PHE A 1 133 ? -44.232 2.408 -14.255 1.00 15.30 133 PHE A CA 1
ATOM 1419 C C . PHE A 1 133 ? -45.336 3.241 -14.885 1.00 19.27 133 PHE A C 1
ATOM 1420 O O . PHE A 1 133 ? -46.490 2.798 -14.867 1.00 13.72 133 PHE A O 1
ATOM 1436 N N . THR A 1 134 ? -45.011 4.405 -15.472 1.00 15.63 134 THR A N 1
ATOM 1437 C CA . THR A 1 134 ? -46.007 5.262 -16.116 1.00 19.07 134 THR A CA 1
ATOM 1438 C C . THR A 1 134 ? -45.937 5.180 -17.639 1.00 19.10 134 THR A C 1
ATOM 1439 O O . THR A 1 134 ? -46.539 6.007 -18.331 1.00 17.25 134 THR A O 1
ATOM 1447 N N . ASP A 1 135 ? -45.202 4.214 -18.168 1.00 17.83 135 ASP A N 1
ATOM 1448 C CA . ASP A 1 135 ? -45.141 4.013 -19.606 1.00 20.08 135 ASP A CA 1
ATOM 1449 C C . ASP A 1 135 ? -46.532 3.742 -20.144 1.00 16.09 135 ASP A C 1
ATOM 1450 O O . ASP A 1 135 ? -47.210 2.812 -19.700 1.00 12.58 135 ASP A O 1
ATOM 1458 N N . LYS A 1 136 ? -46.949 4.539 -21.120 1.00 15.52 136 LYS A N 1
ATOM 1459 C CA . LYS A 1 136 ? -48.314 4.460 -21.620 1.00 15.88 136 LYS A CA 1
ATOM 1460 C C . LYS A 1 136 ? -48.628 3.155 -22.328 1.00 19.40 136 LYS A C 1
ATOM 1461 O O . LYS A 1 136 ? -49.810 2.858 -22.554 1.00 21.24 136 LYS A O 1
ATOM 1476 N N . ARG A 1 137 ? -47.608 2.364 -22.666 1.00 17.72 137 ARG A N 1
ATOM 1477 C CA . ARG A 1 137 ? -47.781 1.138 -23.426 1.00 14.16 137 ARG A CA 1
ATOM 1478 C C . ARG A 1 137 ? -48.132 -0.078 -22.573 1.00 16.56 137 ARG A C 1
ATOM 1479 O O . ARG A 1 137 ? -48.423 -1.129 -23.140 1.00 12.07 137 ARG A O 1
ATOM 1493 N N . TRP A 1 138 ? -48.101 0.025 -21.243 1.00 16.25 138 TRP A N 1
ATOM 1494 C CA . TRP A 1 138 ? -48.489 -1.095 -20.391 1.00 15.95 138 TRP A CA 1
ATOM 1495 C C . TRP A 1 138 ? -49.893 -1.568 -20.725 1.00 13.89 138 TRP A C 1
ATOM 1496 O O . TRP A 1 138 ? -50.798 -0.762 -20.904 1.00 14.27 138 TRP A O 1
ATOM 1516 N N . ASP A 1 139 ? -50.075 -2.892 -20.765 1.00 15.40 139 ASP A N 1
ATOM 1517 C CA . ASP A 1 139 ? -51.409 -3.455 -20.643 1.00 13.16 139 ASP A CA 1
ATOM 1518 C C . ASP A 1 139 ? -51.940 -3.124 -19.261 1.00 13.12 139 ASP A C 1
ATOM 1519 O O . ASP A 1 139 ? -51.199 -3.277 -18.265 1.00 12.37 139 ASP A O 1
ATOM 1527 N N . PRO A 1 140 ? -53.179 -2.606 -19.149 1.00 14.03 140 PRO A N 1
ATOM 1528 C CA . PRO A 1 140 ? -53.616 -2.062 -17.854 1.00 15.64 140 PRO A CA 1
ATOM 1529 C C . PRO A 1 140 ? -53.677 -3.109 -16.757 1.00 12.87 140 PRO A C 1
ATOM 1530 O O . PRO A 1 140 ? -53.216 -2.843 -15.640 1.00 12.42 140 PRO A O 1
ATOM 1538 N N . GLN A 1 141 ? -54.190 -4.314 -17.034 1.00 16.28 141 GLN A N 1
ATOM 1539 C CA . GLN A 1 141 ? -54.200 -5.333 -15.989 1.00 15.02 141 GLN A CA 1
ATOM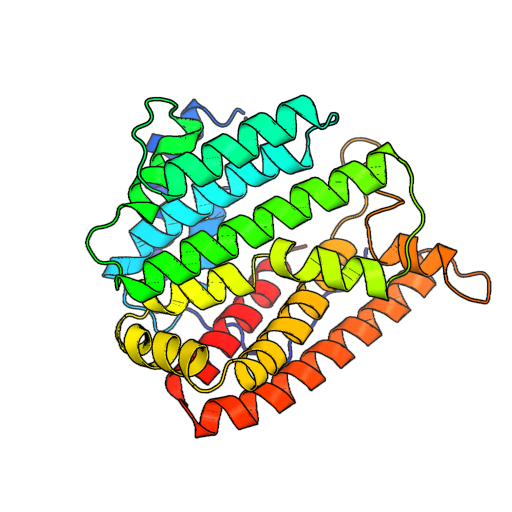 1540 C C . GLN A 1 141 ? -52.804 -5.843 -15.694 1.00 13.46 141 GLN A C 1
ATOM 1541 O O . GLN A 1 141 ? -52.522 -6.204 -14.562 1.00 14.54 141 GLN A O 1
ATOM 1551 N N . ASN A 1 142 ? -51.951 -5.953 -16.710 1.00 15.28 142 ASN A N 1
ATOM 1552 C CA . ASN A 1 142 ? -50.548 -6.265 -16.461 1.00 15.28 142 ASN A CA 1
ATOM 1553 C C . ASN A 1 142 ? -49.917 -5.233 -15.515 1.00 15.47 142 ASN A C 1
ATOM 1554 O O . ASN A 1 142 ? -49.097 -5.581 -14.659 1.00 13.60 142 ASN A O 1
ATOM 1562 N N . LEU A 1 143 ? -50.198 -3.938 -15.724 1.00 12.60 143 LEU A N 1
ATOM 1563 C CA . LEU A 1 143 ? -49.607 -2.946 -14.831 1.00 13.88 143 LEU A CA 1
ATOM 1564 C C . LEU A 1 143 ? -50.080 -3.163 -13.397 1.00 17.43 143 LEU A C 1
ATOM 1565 O O . LEU A 1 143 ? -49.279 -3.117 -12.458 1.00 16.67 143 LEU A O 1
ATOM 1574 N N . VAL A 1 144 ? -51.367 -3.464 -13.212 1.00 14.67 144 VAL A N 1
ATOM 1575 C CA . VAL A 1 144 ? -51.871 -3.682 -11.862 1.00 15.84 144 VAL A CA 1
ATOM 1576 C C . VAL A 1 144 ? -51.170 -4.885 -11.216 1.00 17.67 144 VAL A C 1
ATOM 1577 O O . VAL A 1 144 ? -50.839 -4.855 -10.026 1.00 13.90 144 VAL A O 1
ATOM 1584 N N . LEU A 1 145 ? -50.945 -5.960 -11.994 1.00 13.92 145 LEU A N 1
ATOM 1585 C CA . LEU A 1 145 ? -50.179 -7.123 -11.523 1.00 13.72 145 LEU A CA 1
ATOM 1586 C C . LEU A 1 145 ? -48.769 -6.739 -11.089 1.00 14.96 145 LEU A C 1
ATOM 1587 O O . LEU A 1 145 ? -48.277 -7.231 -10.072 1.00 14.88 145 LEU A O 1
ATOM 1596 N N . ALA A 1 146 ? -48.076 -5.921 -11.902 1.00 12.27 146 ALA A N 1
ATOM 1597 C CA . ALA A 1 146 ? -46.716 -5.501 -11.587 1.00 15.31 146 ALA A CA 1
ATOM 1598 C C . ALA A 1 146 ? -46.658 -4.657 -10.308 1.00 15.44 146 ALA A C 1
ATOM 1599 O O . ALA A 1 146 ? -45.790 -4.872 -9.449 1.00 12.92 146 ALA A O 1
ATOM 1606 N N . ILE A 1 147 ? -47.579 -3.701 -10.148 1.00 14.19 147 ILE A N 1
ATOM 1607 C CA . ILE A 1 147 ? -47.631 -2.926 -8.902 1.00 14.44 147 ILE A CA 1
ATOM 1608 C C . ILE A 1 147 ? -47.866 -3.852 -7.710 1.00 13.33 147 ILE A C 1
ATOM 1609 O O . ILE A 1 147 ? -47.207 -3.736 -6.671 1.00 15.53 147 ILE A O 1
ATOM 1617 N N . GLU A 1 148 ? -48.767 -4.816 -7.845 1.00 12.44 148 GLU A N 1
ATOM 1618 C CA . GLU A 1 148 ? -49.103 -5.632 -6.682 1.00 13.06 148 GLU A CA 1
ATOM 1619 C C . GLU A 1 148 ? -47.926 -6.518 -6.300 1.00 15.30 148 GLU A C 1
ATOM 1620 O O . GLU A 1 148 ? -47.624 -6.688 -5.115 1.00 15.12 148 GLU A O 1
ATOM 1630 N N . GLU A 1 149 ? -47.233 -7.058 -7.292 1.00 15.14 149 GLU A N 1
ATOM 1631 C CA . GLU A 1 149 ? -46.049 -7.855 -7.016 1.00 16.11 149 GLU A C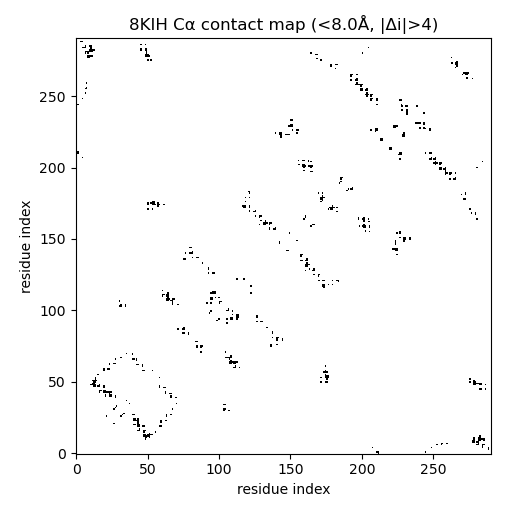A 1
ATOM 1632 C C . GLU A 1 149 ? -44.933 -6.998 -6.436 1.00 14.03 149 GLU A C 1
ATOM 1633 O O . GLU A 1 149 ? -44.227 -7.445 -5.542 1.00 13.85 149 GLU A O 1
ATOM 1643 N N . ALA A 1 150 ? -44.761 -5.758 -6.906 1.00 15.68 150 ALA A N 1
ATOM 1644 C CA . ALA A 1 150 ? -43.739 -4.915 -6.285 1.00 12.22 150 ALA A CA 1
ATOM 1645 C C . ALA A 1 150 ? -44.068 -4.674 -4.819 1.00 13.88 150 ALA A C 1
ATOM 1646 O O . ALA A 1 150 ? -43.167 -4.563 -3.985 1.00 16.04 150 ALA A O 1
ATOM 1653 N N . GLN A 1 151 ? -45.351 -4.625 -4.471 1.00 17.63 151 GLN A N 1
ATOM 1654 C CA . GLN A 1 151 ? -45.687 -4.473 -3.062 1.00 16.53 151 GLN A CA 1
ATOM 1655 C C . GLN A 1 151 ? -45.248 -5.703 -2.280 1.00 19.48 151 GLN A C 1
ATOM 1656 O O . GLN A 1 151 ? -44.741 -5.586 -1.151 1.00 18.19 151 GLN A O 1
ATOM 1666 N N . ARG A 1 152 ? -45.418 -6.893 -2.877 1.00 14.59 152 ARG A N 1
ATOM 1667 C CA . ARG A 1 152 ? -44.995 -8.122 -2.213 1.00 16.72 152 ARG A CA 1
ATOM 1668 C C . ARG A 1 152 ? -43.487 -8.170 -2.062 1.00 16.27 152 ARG A C 1
ATOM 1669 O O . ARG A 1 152 ? -42.968 -8.636 -1.035 1.00 18.01 152 ARG A O 1
ATOM 1683 N N . PHE A 1 153 ? -42.760 -7.749 -3.088 1.00 11.75 153 PHE A N 1
ATOM 1684 C CA . PHE A 1 153 ? -41.311 -7.643 -2.947 1.00 16.05 153 PHE A CA 1
ATOM 1685 C C . PHE A 1 153 ? -40.945 -6.747 -1.770 1.00 15.34 153 PHE A C 1
ATOM 1686 O O . PHE A 1 153 ? -40.089 -7.094 -0.938 1.00 15.41 153 PHE A O 1
ATOM 1702 N N . MET A 1 154 ? -41.563 -5.575 -1.696 1.00 17.94 154 MET A N 1
ATOM 1703 C CA . MET A 1 154 ? -41.238 -4.625 -0.632 1.00 16.55 154 MET A CA 1
ATOM 1704 C C . MET A 1 154 ? -41.628 -5.171 0.742 1.00 17.22 154 MET A C 1
ATOM 1705 O O . MET A 1 154 ? -40.894 -4.982 1.725 1.00 17.35 154 MET A O 1
ATOM 1717 N N . ASP A 1 155 ? -42.781 -5.832 0.840 1.00 19.59 155 ASP A N 1
ATOM 1718 C CA . ASP A 1 155 ? -43.187 -6.402 2.122 1.00 17.01 155 ASP A CA 1
ATOM 1719 C C . ASP A 1 155 ? -42.186 -7.463 2.600 1.00 18.84 155 ASP A C 1
ATOM 1720 O O . ASP A 1 155 ? -41.985 -7.642 3.804 1.00 20.21 155 ASP A O 1
ATOM 1728 N N . GLY A 1 156 ? -41.560 -8.188 1.680 1.00 20.62 156 GLY A N 1
ATOM 1729 C CA . GLY A 1 156 ? -40.549 -9.157 2.090 1.00 16.97 156 GLY A CA 1
ATOM 1730 C C . GLY A 1 156 ? -39.249 -8.499 2.505 1.00 17.98 156 GLY A C 1
ATOM 1731 O O . GLY A 1 156 ? -38.629 -8.893 3.491 1.00 17.40 156 GLY A O 1
ATOM 1734 N N . ALA A 1 157 ? -38.818 -7.481 1.768 1.00 17.73 157 ALA A N 1
ATOM 1735 C CA . ALA A 1 157 ? -37.670 -6.702 2.222 1.00 22.62 157 ALA A CA 1
ATOM 1736 C C . ALA A 1 157 ? -37.895 -6.190 3.644 1.00 20.42 157 ALA A C 1
ATOM 1737 O O . ALA A 1 157 ? -37.023 -6.299 4.513 1.00 22.95 157 ALA A O 1
ATOM 1744 N N . LEU A 1 158 ? -39.070 -5.624 3.906 1.00 20.15 158 LEU A N 1
ATOM 1745 C CA . LEU A 1 158 ? -39.310 -5.108 5.239 1.00 23.03 158 LEU A CA 1
ATOM 1746 C C . LEU A 1 158 ? -39.253 -6.236 6.252 1.00 22.19 158 LEU A C 1
ATOM 1747 O O . LEU A 1 158 ? -38.673 -6.081 7.325 1.00 22.50 158 LEU A O 1
ATOM 1756 N N . ALA A 1 159 ? -39.819 -7.393 5.914 1.00 22.38 159 ALA A N 1
ATOM 1757 C CA . ALA A 1 159 ? -39.883 -8.469 6.898 1.00 24.80 159 ALA A CA 1
ATOM 1758 C C . ALA A 1 159 ? -38.504 -9.061 7.157 1.00 22.75 159 ALA A C 1
ATOM 1759 O O . ALA A 1 159 ? -38.171 -9.385 8.301 1.00 23.77 159 ALA A O 1
ATOM 1766 N N . LEU A 1 160 ? -37.693 -9.218 6.103 1.00 21.06 160 LEU A N 1
ATOM 1767 C CA . LEU A 1 160 ? -36.358 -9.780 6.278 1.00 22.61 160 LEU A CA 1
ATOM 1768 C C . LEU A 1 160 ? -35.486 -8.890 7.151 1.00 22.51 160 LEU A C 1
ATOM 1769 O O . LEU A 1 160 ? -34.697 -9.391 7.951 1.00 24.48 160 LEU A O 1
ATOM 1778 N N . ARG A 1 161 ? -35.623 -7.567 7.024 1.00 23.93 161 ARG A N 1
ATOM 1779 C CA . ARG A 1 161 ? -34.810 -6.664 7.837 1.00 30.22 161 ARG A CA 1
ATOM 1780 C C . ARG A 1 161 ? -35.236 -6.688 9.298 1.00 28.72 161 ARG A C 1
ATOM 1781 O O . ARG A 1 161 ? -34.402 -6.543 10.194 1.00 34.57 161 ARG A O 1
ATOM 1795 N N . ALA A 1 162 ? -36.539 -6.809 9.560 1.00 29.32 162 ALA A N 1
ATOM 1796 C CA . ALA A 1 162 ? -36.988 -7.003 10.931 1.00 29.43 162 ALA A CA 1
ATOM 1797 C C . ALA A 1 162 ? -36.338 -8.240 11.526 1.00 35.46 162 ALA A C 1
ATOM 1798 O O . ALA A 1 162 ? -35.948 -8.242 12.702 1.00 35.79 162 ALA A O 1
ATOM 1805 N N . ILE A 1 163 ? -36.197 -9.296 10.717 1.00 27.49 163 ILE A N 1
ATOM 1806 C CA . ILE A 1 163 ? -35.617 -10.550 11.202 1.00 32.74 163 ILE A CA 1
ATOM 1807 C C . ILE A 1 163 ? -34.177 -10.324 11.637 1.00 32.32 163 ILE A C 1
ATOM 1808 O O . ILE A 1 163 ? -33.794 -10.652 12.765 1.00 33.70 163 ILE A O 1
ATOM 1816 N N . GLU A 1 164 ? -33.363 -9.737 10.759 1.00 28.27 164 GLU A N 1
ATOM 1817 C CA . GLU A 1 164 ? -31.953 -9.574 11.085 1.00 38.62 164 GLU A CA 1
ATOM 1818 C C . GLU A 1 164 ? -31.783 -8.661 12.296 1.00 36.49 164 GLU A C 1
ATOM 1819 O O . GLU A 1 164 ? -30.975 -8.950 13.187 1.00 41.34 164 GLU A O 1
ATOM 1829 N N . ILE A 1 165 ? -32.568 -7.578 12.371 1.00 37.42 165 ILE A N 1
ATOM 1830 C CA . ILE A 1 165 ? -32.518 -6.675 13.531 1.00 36.29 165 ILE A CA 1
ATOM 1831 C C . ILE A 1 165 ? -32.872 -7.425 14.810 1.00 40.82 165 ILE A C 1
ATOM 1832 O O . ILE A 1 165 ? -32.107 -7.437 15.784 1.00 39.49 165 ILE A O 1
ATOM 1840 N N . GLU A 1 166 ? -34.061 -8.027 14.842 1.00 36.34 166 GLU A N 1
ATOM 1841 C CA . GLU A 1 166 ? -34.482 -8.805 15.998 1.00 42.50 166 GLU A CA 1
ATOM 1842 C C . GLU A 1 166 ? -33.628 -10.048 16.193 1.00 36.22 166 GLU A C 1
ATOM 1843 O O . GLU A 1 166 ? -33.808 -10.742 17.193 1.00 35.87 166 GLU A O 1
ATOM 1853 N N . GLU A 1 167 ? -32.724 -10.344 15.250 1.00 42.92 167 GLU A N 1
ATOM 1854 C CA . GLU A 1 167 ? -31.858 -11.524 15.306 1.00 36.74 167 GLU A CA 1
ATOM 1855 C C . GLU A 1 167 ? -32.689 -12.786 15.529 1.00 35.65 167 GLU A C 1
ATOM 1856 O O . GLU A 1 167 ? -32.316 -13.690 16.286 1.00 33.49 167 GLU A O 1
ATOM 1866 N N . ARG A 1 168 ? -33.820 -12.855 14.832 1.00 32.63 168 ARG A N 1
ATOM 1867 C CA . ARG A 1 168 ? -34.763 -13.949 14.999 1.00 35.04 168 ARG A CA 1
ATOM 1868 C C . ARG A 1 168 ? -34.337 -15.172 14.198 1.00 33.72 168 ARG A C 1
ATOM 1869 O O . ARG A 1 168 ? -34.006 -15.078 13.008 1.00 33.88 168 ARG A O 1
ATOM 1883 N N . ILE A 1 169 ? -34.380 -16.323 14.846 1.00 32.23 169 ILE A N 1
ATOM 1884 C CA . ILE A 1 169 ? -34.061 -17.591 14.206 1.00 30.27 169 ILE A CA 1
ATOM 1885 C C . ILE A 1 169 ? -35.349 -18.133 13.614 1.00 32.75 169 ILE A C 1
ATOM 1886 O O . ILE A 1 169 ? -36.315 -18.384 14.341 1.00 32.84 169 ILE A O 1
ATOM 1894 N N . ILE A 1 170 ? -35.368 -18.300 12.290 1.00 30.85 170 ILE A N 1
ATOM 1895 C CA . ILE A 1 170 ? -36.480 -18.926 11.596 1.00 25.24 170 ILE A CA 1
ATOM 1896 C C . ILE A 1 170 ? -35.961 -20.170 10.896 1.00 27.34 170 ILE A C 1
ATOM 1897 O O . ILE A 1 170 ? -34.756 -20.384 10.762 1.00 32.01 170 ILE A O 1
ATOM 1905 N N . THR A 1 171 ? -36.895 -20.973 10.415 1.00 25.05 171 THR A N 1
ATOM 1906 C CA . THR A 1 171 ? -36.556 -22.117 9.599 1.00 26.23 171 THR A CA 1
ATOM 1907 C C . THR A 1 171 ? -36.301 -21.704 8.155 1.00 25.26 171 THR A C 1
ATOM 1908 O O . THR A 1 171 ? -36.714 -20.628 7.702 1.00 23.12 171 THR A O 1
ATOM 1916 N N . VAL A 1 172 ? -35.615 -22.596 7.428 1.00 21.11 172 VAL A N 1
ATOM 1917 C CA . VAL A 1 172 ? -35.465 -22.445 5.982 1.00 21.82 172 VAL A CA 1
ATOM 1918 C C . VAL A 1 172 ? -36.830 -22.336 5.310 1.00 20.32 172 VAL A C 1
ATOM 1919 O O . VAL A 1 172 ? -37.018 -21.565 4.369 1.00 16.08 172 VAL A O 1
ATOM 1926 N N . GLU A 1 173 ? -37.808 -23.124 5.761 1.00 23.61 173 GLU A N 1
ATOM 1927 C CA . GLU A 1 173 ? -39.126 -23.070 5.130 1.00 25.48 173 GLU A CA 1
ATOM 1928 C C . GLU A 1 173 ? -39.766 -21.698 5.324 1.00 23.99 173 GLU A C 1
ATOM 1929 O O . GLU A 1 173 ? -40.245 -21.076 4.366 1.00 23.46 173 GLU A O 1
ATOM 1939 N N . GLU A 1 174 ? -39.780 -21.212 6.565 1.00 20.98 174 GLU A N 1
ATOM 1940 C CA . GLU A 1 174 ? -40.306 -19.882 6.851 1.00 27.09 174 GLU A CA 1
ATOM 1941 C C . GLU A 1 174 ? -39.559 -18.819 6.055 1.00 24.01 174 GLU A C 1
ATOM 1942 O O . GLU A 1 174 ? -40.171 -17.894 5.507 1.00 23.17 174 GLU A O 1
ATOM 1952 N N . TYR A 1 175 ? -38.233 -18.928 5.999 1.00 19.51 175 TYR A N 1
ATOM 1953 C CA . TYR A 1 175 ? -37.431 -17.960 5.260 1.00 21.85 175 TYR A CA 1
ATOM 1954 C C . TYR A 1 175 ? -37.796 -17.977 3.782 1.00 20.88 175 TYR A C 1
ATOM 1955 O O . TYR A 1 175 ? -38.127 -16.939 3.203 1.00 18.30 175 TYR A O 1
ATOM 1972 N N . LEU A 1 176 ? -37.755 -19.151 3.150 1.00 20.51 176 LEU A N 1
ATOM 1973 C CA . LEU A 1 176 ? -37.982 -19.183 1.713 1.00 18.08 176 LEU A CA 1
ATOM 1974 C C . LEU A 1 176 ? -39.358 -18.625 1.371 1.00 18.37 176 LEU A C 1
ATOM 1975 O O . LEU A 1 176 ? -39.512 -17.930 0.367 1.00 17.81 176 LEU A O 1
ATOM 1984 N N . ASP A 1 177 ? -40.363 -18.890 2.212 1.00 22.00 177 ASP A N 1
ATOM 1985 C CA . ASP A 1 177 ? -41.696 -18.338 1.986 1.00 22.44 177 ASP A CA 1
ATOM 1986 C C . ASP A 1 177 ? -41.676 -16.812 1.957 1.00 19.93 177 ASP A C 1
ATOM 1987 O O . ASP A 1 177 ? -42.285 -16.184 1.082 1.00 16.39 177 ASP A O 1
ATOM 1995 N N . ILE A 1 178 ? -40.978 -16.199 2.910 1.00 20.17 178 ILE A N 1
ATOM 1996 C CA . ILE A 1 178 ? -40.807 -14.744 2.928 1.00 16.82 178 ILE A CA 1
ATOM 1997 C C . ILE A 1 178 ? -39.976 -14.277 1.731 1.00 21.00 178 ILE A C 1
ATOM 1998 O O . ILE A 1 178 ? -40.320 -13.292 1.066 1.00 15.32 178 ILE A O 1
ATOM 2006 N N . ARG A 1 179 ? -38.889 -15.005 1.428 1.00 16.21 179 ARG A N 1
ATOM 2007 C CA . ARG A 1 179 ? -37.902 -14.597 0.429 1.00 17.04 179 ARG A CA 1
ATOM 2008 C C . ARG A 1 179 ? -38.458 -14.591 -0.986 1.00 18.04 179 ARG A C 1
ATOM 2009 O O . ARG A 1 179 ? -38.024 -13.763 -1.795 1.00 14.87 179 ARG A O 1
ATOM 2023 N N . VAL A 1 180 ? -39.393 -15.495 -1.313 1.00 16.08 180 VAL A N 1
ATOM 2024 C CA . VAL A 1 180 ? -39.835 -15.693 -2.713 1.00 16.71 180 VAL A CA 1
ATOM 2025 C C . VAL A 1 180 ? -40.149 -14.380 -3.442 1.00 15.47 180 VAL A C 1
ATOM 2026 O O . VAL A 1 180 ? -39.509 -14.078 -4.469 1.00 15.12 180 VAL A O 1
ATOM 2033 N N . PRO A 1 181 ? -41.124 -13.582 -2.994 1.00 14.36 181 PRO A N 1
ATOM 2034 C CA . PRO A 1 181 ? -41.381 -12.310 -3.694 1.00 13.51 181 PRO A CA 1
ATOM 2035 C C . PRO A 1 181 ? -40.189 -11.380 -3.703 1.00 12.72 181 PRO A C 1
ATOM 2036 O O . PRO A 1 181 ? -40.094 -10.541 -4.591 1.00 12.72 181 PRO A O 1
ATOM 2044 N N . ASN A 1 182 ? -39.292 -11.479 -2.727 1.00 17.47 182 ASN A N 1
ATOM 2045 C CA . ASN A 1 182 ? -38.173 -10.545 -2.604 1.00 16.09 182 ASN A CA 1
ATOM 2046 C C . ASN A 1 182 ? -37.016 -10.886 -3.559 1.00 15.12 182 ASN A C 1
ATOM 2047 O O . ASN A 1 182 ? -36.052 -10.111 -3.666 1.00 16.87 182 ASN A O 1
ATOM 2055 N N . THR A 1 183 ? -37.077 -12.033 -4.231 1.00 15.26 183 THR A N 1
ATOM 2056 C CA . THR A 1 183 ? -36.134 -12.354 -5.303 1.00 17.34 183 THR A CA 1
ATOM 2057 C C . THR A 1 183 ? -36.457 -11.620 -6.591 1.00 18.32 183 THR A C 1
ATOM 2058 O O . THR A 1 183 ? -35.649 -11.658 -7.525 1.00 17.76 183 THR A O 1
ATOM 2066 N N . ALA A 1 184 ? -37.625 -10.989 -6.668 1.00 15.09 184 ALA A N 1
ATOM 2067 C CA . ALA A 1 184 ? -38.110 -10.303 -7.862 1.00 17.77 184 ALA A CA 1
ATOM 2068 C C . ALA A 1 184 ? -38.362 -11.225 -9.056 1.00 16.98 184 ALA A C 1
ATOM 2069 O O . ALA A 1 184 ? -38.683 -10.728 -10.148 1.00 15.87 184 ALA A O 1
ATOM 2076 N N . MET A 1 185 ? -38.250 -12.554 -8.898 1.00 16.30 185 MET A N 1
ATOM 2077 C CA . MET A 1 185 ? -38.589 -13.437 -10.006 1.00 12.87 185 MET A CA 1
ATOM 2078 C C . MET A 1 185 ? -40.023 -13.169 -10.463 1.00 13.85 185 MET A C 1
ATOM 2079 O O . MET A 1 185 ? -40.282 -12.970 -11.652 1.00 12.27 185 MET A O 1
ATOM 2091 N N . GLY A 1 186 ? -40.952 -13.088 -9.511 1.00 13.51 186 GLY A N 1
ATOM 2092 C CA . GLY A 1 186 ? -42.344 -12.877 -9.866 1.00 16.33 186 GLY A CA 1
ATOM 2093 C C . GLY A 1 186 ? -42.582 -11.543 -10.558 1.00 15.33 186 GLY A C 1
ATOM 2094 O O . GLY A 1 186 ? -43.429 -11.438 -11.445 1.00 13.76 186 GLY A O 1
ATOM 2097 N N . PHE A 1 187 ? -41.865 -10.501 -10.136 1.00 17.22 187 PHE A N 1
ATOM 2098 C CA . PHE A 1 187 ? -41.964 -9.205 -10.807 1.00 14.60 187 PHE A CA 1
ATOM 2099 C C . PHE A 1 187 ? -41.450 -9.297 -12.238 1.00 12.74 187 PHE A C 1
ATOM 2100 O O . PHE A 1 187 ? -42.064 -8.771 -13.182 1.00 13.06 187 PHE A O 1
ATOM 2116 N N . MET A 1 188 ? -40.321 -9.961 -12.437 1.00 13.69 188 MET A N 1
ATOM 2117 C CA . MET A 1 188 ? -39.811 -10.092 -13.798 1.00 14.43 188 MET A CA 1
ATOM 2118 C C . MET A 1 188 ? -40.760 -10.906 -14.675 1.00 14.13 188 MET A C 1
ATOM 2119 O O . MET A 1 188 ? -40.961 -10.562 -15.855 1.00 14.22 188 MET A O 1
ATOM 2131 N N . PHE A 1 189 ? -41.435 -11.911 -14.098 1.00 11.23 189 PHE A N 1
ATOM 2132 C CA . PHE A 1 189 ? -42.440 -12.657 -14.849 1.00 12.95 189 PHE A CA 1
ATOM 2133 C C . PHE A 1 189 ? -43.628 -11.757 -15.212 1.00 14.84 189 PHE A C 1
ATOM 2134 O O . PHE A 1 189 ? -44.185 -11.876 -16.302 1.00 15.10 189 PHE A O 1
ATOM 2150 N N . ARG A 1 190 ? -44.029 -10.837 -14.330 1.00 14.78 190 ARG A N 1
ATOM 2151 C CA . ARG A 1 190 ? -45.126 -9.924 -14.689 1.00 14.87 190 ARG A CA 1
ATOM 2152 C C . ARG A 1 190 ? -44.732 -8.967 -15.817 1.00 16.53 190 ARG A C 1
ATOM 2153 O O . ARG A 1 190 ? -45.569 -8.606 -16.665 1.00 13.08 190 ARG A O 1
ATOM 2167 N N . VAL A 1 191 ? -43.481 -8.483 -15.822 1.00 14.83 191 VAL A N 1
ATOM 2168 C CA . VAL A 1 191 ? -43.095 -7.583 -16.906 1.00 14.28 191 VAL A CA 1
ATOM 2169 C C . VAL A 1 191 ? -42.834 -8.332 -18.205 1.00 14.39 191 VAL A C 1
ATOM 2170 O O . VAL A 1 191 ? -42.627 -7.694 -19.244 1.00 15.99 191 VAL A O 1
ATOM 2177 N N . ILE A 1 192 ? -42.928 -9.663 -18.217 1.00 12.54 192 ILE A N 1
ATOM 2178 C CA . ILE A 1 192 ? -42.999 -10.351 -19.508 1.00 11.74 192 ILE A CA 1
ATOM 2179 C C . ILE A 1 192 ? -44.085 -9.709 -20.365 1.00 13.51 192 ILE A C 1
ATOM 2180 O O . ILE A 1 192 ? -43.928 -9.523 -21.583 1.00 12.66 192 ILE A O 1
ATOM 2188 N N . GLY A 1 193 ? -45.217 -9.372 -19.740 1.00 10.58 193 GLY A N 1
ATOM 2189 C CA . GLY A 1 193 ? -46.319 -8.756 -20.476 1.00 10.69 193 GLY A CA 1
ATOM 2190 C C . GLY A 1 193 ? -45.990 -7.402 -21.072 1.00 11.53 193 GLY A C 1
ATOM 2191 O O . GLY A 1 193 ? -46.609 -6.987 -22.064 1.00 15.68 193 GLY A O 1
ATOM 2194 N N . PHE A 1 194 ? -45.038 -6.683 -20.470 1.00 15.32 194 PHE A N 1
ATOM 2195 C CA . PHE A 1 194 ? -44.589 -5.394 -20.991 1.00 13.65 194 PHE A CA 1
ATOM 2196 C C . PHE A 1 194 ? -43.558 -5.566 -22.090 1.00 17.28 194 PHE A C 1
ATOM 2197 O O . PHE A 1 194 ? -43.579 -4.862 -23.105 1.00 16.84 194 PHE A O 1
ATOM 2213 N N . ALA A 1 195 ? -42.621 -6.476 -21.867 1.00 17.92 195 ALA A N 1
ATOM 2214 C CA . ALA A 1 195 ? -41.489 -6.645 -22.744 1.00 18.73 195 ALA A CA 1
ATOM 2215 C C . ALA A 1 195 ? -41.865 -7.496 -23.940 1.00 15.91 195 ALA A C 1
ATOM 2216 O O . ALA A 1 195 ? -41.302 -7.310 -25.014 1.00 16.83 195 ALA A O 1
ATOM 2223 N N . GLN A 1 196 ? -42.851 -8.376 -23.781 1.00 17.87 196 GLN A N 1
ATOM 2224 C CA . GLN A 1 196 ? -43.317 -9.279 -24.845 1.00 17.02 196 GLN A CA 1
ATOM 2225 C C . GLN A 1 196 ? -44.832 -9.130 -24.929 1.00 14.31 196 GLN A C 1
ATOM 2226 O O . GLN A 1 196 ? -45.589 -9.985 -24.446 1.00 16.63 196 GLN A O 1
ATOM 2236 N N . PRO A 1 197 ? -45.310 -8.031 -25.508 1.00 17.12 197 PRO A N 1
ATOM 2237 C CA . PRO A 1 197 ? -46.724 -7.672 -25.318 1.00 12.35 197 PRO A CA 1
ATOM 2238 C C . PRO A 1 197 ? -47.691 -8.641 -25.969 1.00 12.56 197 PRO A C 1
ATOM 2239 O O . PRO A 1 197 ? -48.856 -8.650 -25.577 1.00 16.68 197 PRO A O 1
ATOM 2247 N N . GLU A 1 198 ? -47.243 -9.505 -26.887 1.00 17.61 198 GLU A N 1
ATOM 2248 C CA . GLU A 1 198 ? -48.100 -10.580 -27.370 1.00 17.31 198 GLU A CA 1
ATOM 2249 C C . GLU A 1 198 ? -48.523 -11.547 -26.258 1.00 18.65 198 GLU A C 1
ATOM 2250 O O . GLU A 1 198 ? -49.444 -12.342 -26.472 1.00 19.08 198 GLU A O 1
ATOM 2260 N N . LEU A 1 199 ? -47.847 -11.532 -25.103 1.00 18.27 199 LEU A N 1
ATOM 2261 C CA . LEU A 1 199 ? -48.165 -12.412 -23.979 1.00 16.78 199 LEU A CA 1
ATOM 2262 C C . LEU A 1 199 ? -49.011 -11.733 -22.897 1.00 16.94 199 LEU A C 1
ATOM 2263 O O . LEU A 1 199 ? -49.350 -12.385 -21.902 1.00 12.58 199 LEU A O 1
ATOM 2272 N N . ALA A 1 200 ? -49.351 -10.451 -23.050 1.00 15.57 200 ALA A N 1
ATOM 2273 C CA . ALA A 1 200 ? -50.096 -9.766 -21.986 1.00 16.94 200 ALA A CA 1
ATOM 2274 C C . ALA A 1 200 ? -51.421 -10.464 -21.714 1.00 15.07 200 ALA A C 1
ATOM 2275 O O . ALA A 1 200 ? -51.792 -10.686 -20.559 1.00 15.91 200 ALA A O 1
ATOM 2282 N N . GLU A 1 201 ? -52.151 -10.804 -22.771 1.00 18.59 201 GLU A N 1
ATOM 2283 C CA . GLU A 1 201 ? -53.448 -11.455 -22.617 1.00 15.92 201 GLU A CA 1
ATOM 2284 C C . GLU A 1 201 ? -53.312 -12.781 -21.883 1.00 19.70 201 GLU A C 1
ATOM 2285 O O . GLU A 1 201 ? -54.106 -13.093 -20.986 1.00 19.68 201 GLU A O 1
ATOM 2295 N N . ASP A 1 202 ? -52.318 -13.587 -22.261 1.00 18.00 202 ASP A N 1
ATOM 2296 C CA . ASP A 1 202 ? -52.159 -14.897 -21.642 1.00 18.84 202 ASP A CA 1
ATOM 2297 C C . ASP A 1 202 ? -51.737 -14.755 -20.193 1.00 19.11 202 ASP A C 1
ATOM 2298 O O . ASP A 1 202 ? -52.127 -15.565 -19.338 1.00 18.77 202 ASP A O 1
ATOM 2306 N N . LEU A 1 203 ? -50.905 -13.746 -19.915 1.00 13.15 203 LEU A N 1
ATOM 2307 C CA . LEU A 1 203 ? -50.503 -13.446 -18.545 1.00 14.74 203 LEU A CA 1
ATOM 2308 C C . LEU A 1 203 ? -51.706 -13.116 -17.685 1.00 15.76 203 LEU A C 1
ATOM 2309 O O . LEU A 1 203 ? -51.829 -13.608 -16.558 1.00 17.33 203 LEU A O 1
ATOM 2318 N N . ASN A 1 204 ? -52.562 -12.204 -18.166 1.00 17.33 204 ASN A N 1
ATOM 2319 C CA . ASN A 1 204 ? -53.779 -11.876 -17.434 1.00 16.24 204 ASN A CA 1
ATOM 2320 C C . ASN A 1 204 ? -54.634 -13.112 -17.218 1.00 18.30 204 ASN A C 1
ATOM 2321 O O . ASN A 1 204 ? -55.169 -13.311 -16.122 1.00 20.96 204 ASN A O 1
ATOM 2329 N N . ARG A 1 205 ? -54.772 -13.963 -18.247 1.00 18.04 205 ARG A N 1
ATOM 2330 C CA . ARG A 1 205 ? -55.723 -15.067 -18.133 1.00 22.05 205 ARG A CA 1
ATOM 2331 C C . ARG A 1 205 ? -55.264 -16.078 -17.095 1.00 20.33 205 ARG A C 1
ATOM 2332 O O . ARG A 1 205 ? -56.074 -16.549 -16.287 1.00 24.59 205 ARG A O 1
ATOM 2346 N N . VAL A 1 206 ? -53.973 -16.436 -17.100 1.00 18.21 206 VAL A N 1
ATOM 2347 C CA . VAL A 1 206 ? -53.482 -17.414 -16.132 1.00 20.40 206 VAL A CA 1
ATOM 2348 C C . VAL A 1 206 ? -53.717 -16.929 -14.706 1.00 18.45 206 VAL A C 1
ATOM 2349 O O . VAL A 1 206 ? -54.016 -17.731 -13.814 1.00 20.59 206 VAL A O 1
ATOM 2356 N N . MET A 1 207 ? -53.596 -15.616 -14.459 1.00 19.58 207 MET A N 1
ATOM 2357 C CA . MET A 1 207 ? -53.782 -15.116 -13.096 1.00 18.53 207 MET A CA 1
ATOM 2358 C C . MET A 1 207 ? -55.249 -15.135 -12.692 1.00 22.41 207 MET A C 1
ATOM 2359 O O . MET A 1 207 ? -55.570 -15.376 -11.522 1.00 21.86 207 MET A O 1
ATOM 2371 N N . ALA A 1 208 ? -56.143 -14.846 -13.640 1.00 20.91 208 ALA A N 1
ATOM 2372 C CA . ALA A 1 208 ? -57.577 -14.834 -13.362 1.00 24.88 208 ALA A CA 1
ATOM 2373 C C . ALA A 1 208 ? -58.166 -16.241 -13.313 1.00 25.46 208 ALA A C 1
ATOM 2374 O O . ALA A 1 208 ? -59.028 -16.507 -12.468 1.00 29.80 208 ALA A O 1
ATOM 2381 N N . GLU A 1 209 ? -57.733 -17.153 -14.206 1.00 20.03 209 GLU A N 1
ATOM 2382 C CA . GLU A 1 209 ? -58.359 -18.465 -14.339 1.00 23.03 209 GLU A CA 1
ATOM 2383 C C . GLU A 1 209 ? -57.532 -19.610 -13.767 1.00 28.30 209 GLU A C 1
ATOM 2384 O O . GLU A 1 209 ? -58.112 -20.618 -13.348 1.00 31.23 209 GLU A O 1
ATOM 2394 N N . LYS A 1 210 ? -56.202 -19.508 -13.753 1.00 22.17 210 LYS A N 1
ATOM 2395 C CA . LYS A 1 210 ? -55.348 -20.596 -13.252 1.00 26.70 210 LYS A CA 1
ATOM 2396 C C . LYS A 1 210 ? -54.315 -20.085 -12.241 1.00 24.85 210 LYS A C 1
ATOM 2397 O O . LYS A 1 210 ? -53.118 -20.369 -12.348 1.00 23.80 210 LYS A O 1
ATOM 2412 N N . PRO A 1 211 ? -54.759 -19.348 -11.210 1.00 25.72 211 PRO A N 1
ATOM 2413 C CA . PRO A 1 211 ? -53.803 -18.868 -10.191 1.00 18.51 211 PRO A CA 1
ATOM 2414 C C . PRO A 1 211 ? -53.007 -19.962 -9.495 1.00 21.03 211 PRO A C 1
ATOM 2415 O O . PRO A 1 211 ? -51.836 -19.733 -9.166 1.00 18.92 211 PRO A O 1
ATOM 2423 N N . ASP A 1 212 ? -53.582 -21.148 -9.247 1.00 20.66 212 ASP A N 1
ATOM 2424 C CA . ASP A 1 212 ? -52.816 -22.154 -8.502 1.00 21.74 212 ASP A CA 1
ATOM 2425 C C . ASP A 1 212 ? -51.725 -22.762 -9.372 1.00 19.01 212 ASP A C 1
ATOM 2426 O O . ASP A 1 212 ? -50.593 -22.954 -8.910 1.00 22.92 212 ASP A O 1
ATOM 2434 N N . LEU A 1 213 ? -52.034 -23.034 -10.640 1.00 22.89 213 LEU A N 1
ATOM 2435 C CA . LEU A 1 213 ? -51.004 -23.453 -11.580 1.00 21.59 213 LEU A CA 1
ATOM 2436 C C . LEU A 1 213 ? -49.894 -22.412 -11.654 1.00 21.71 213 LEU A C 1
ATOM 2437 O O . LEU A 1 213 ? -48.705 -22.756 -11.641 1.00 19.66 213 LEU A O 1
ATOM 2446 N N . TRP A 1 214 ? -50.260 -21.127 -11.734 1.00 21.08 214 TRP A N 1
ATOM 2447 C CA . TRP A 1 214 ? -49.244 -20.089 -11.796 1.00 17.41 214 TRP A CA 1
ATOM 2448 C C . TRP A 1 214 ? -48.309 -20.192 -10.602 1.00 19.43 214 TRP A C 1
ATOM 2449 O O . TRP A 1 214 ? -47.085 -20.221 -10.749 1.00 20.48 214 TRP A O 1
ATOM 2469 N N . ASP A 1 215 ? -48.873 -20.258 -9.400 1.00 22.29 215 ASP A N 1
ATOM 2470 C CA . ASP A 1 215 ? -48.030 -20.304 -8.211 1.00 18.03 215 ASP A CA 1
ATOM 2471 C C . ASP A 1 215 ? -47.160 -21.553 -8.152 1.00 19.06 215 ASP A C 1
ATOM 2472 O O . ASP A 1 215 ? -46.134 -21.558 -7.454 1.00 16.57 215 ASP A O 1
ATOM 2480 N N . ARG A 1 216 ? -47.549 -22.617 -8.849 1.00 19.56 216 ARG A N 1
ATOM 2481 C CA . ARG A 1 216 ? -46.724 -23.823 -8.867 1.00 18.62 216 ARG A CA 1
ATOM 2482 C C . ARG A 1 216 ? -45.469 -23.597 -9.690 1.00 18.48 216 ARG A C 1
ATOM 2483 O O . ARG A 1 216 ? -44.449 -24.258 -9.469 1.00 21.42 216 ARG A O 1
ATOM 2497 N N . VAL A 1 217 ? -45.526 -22.667 -10.636 1.00 13.87 217 VAL A N 1
ATOM 2498 C CA . VAL A 1 217 ? -44.327 -22.260 -11.353 1.00 18.40 217 VAL A CA 1
ATOM 2499 C C . VAL A 1 217 ? -43.549 -21.204 -10.569 1.00 20.27 217 VAL A C 1
ATOM 2500 O O . VAL A 1 217 ? -42.326 -21.300 -10.419 1.00 17.16 217 VAL A O 1
ATOM 2507 N N . GLU A 1 218 ? -44.241 -20.182 -10.058 1.00 14.76 218 GLU A N 1
ATOM 2508 C CA . GLU A 1 218 ? -43.542 -19.041 -9.447 1.00 18.42 218 GLU A CA 1
ATOM 2509 C C . GLU A 1 218 ? -42.854 -19.433 -8.150 1.00 16.00 218 GLU A C 1
ATOM 2510 O O . GLU A 1 218 ? -41.782 -18.919 -7.841 1.00 17.84 218 GLU A O 1
ATOM 2520 N N . SER A 1 219 ? -43.439 -20.353 -7.386 1.00 16.31 219 SER A N 1
ATOM 2521 C CA . SER A 1 219 ? -42.919 -20.609 -6.048 1.00 20.09 219 SER A CA 1
ATOM 2522 C C . SER A 1 219 ? -41.599 -21.359 -6.093 1.00 18.17 219 SER A C 1
ATOM 2523 O O . SER A 1 219 ? -40.671 -20.964 -5.373 1.00 16.05 219 SER A O 1
ATOM 2530 N N . PRO A 1 220 ? -41.429 -22.429 -6.884 1.00 18.42 220 PRO A N 1
ATOM 2531 C CA . PRO A 1 220 ? -40.085 -23.017 -6.977 1.00 17.55 220 PRO A CA 1
ATOM 2532 C C . PRO A 1 220 ? -39.079 -22.111 -7.680 1.00 16.50 220 PRO A C 1
ATOM 2533 O O . PRO A 1 220 ? -37.869 -22.193 -7.406 1.00 14.06 220 PRO A O 1
ATOM 2541 N N . SER A 1 221 ? -39.536 -21.244 -8.580 1.00 17.04 221 SER A N 1
ATOM 2542 C CA . SER A 1 221 ? -38.669 -20.225 -9.158 1.00 15.03 221 SER A CA 1
ATOM 2543 C C . SER A 1 221 ? -38.046 -19.342 -8.089 1.00 16.90 221 SER A C 1
ATOM 2544 O O . SER A 1 221 ? -36.823 -19.158 -8.053 1.00 17.75 221 SER A O 1
ATOM 2551 N N . GLY A 1 222 ? -38.880 -18.731 -7.242 1.00 13.65 222 GLY A N 1
ATOM 2552 C CA . GLY A 1 222 ? -38.359 -17.854 -6.207 1.00 16.15 222 GLY A CA 1
ATOM 2553 C C . GLY A 1 222 ? -37.481 -18.594 -5.216 1.00 15.44 222 GLY A C 1
ATOM 2554 O O . GLY A 1 222 ? -36.486 -18.055 -4.716 1.00 16.91 222 GLY A O 1
ATOM 2557 N N . LYS A 1 223 ? -37.828 -19.843 -4.927 1.00 14.78 223 LYS A N 1
ATOM 2558 C CA . LYS A 1 223 ? -37.037 -20.617 -3.981 1.00 19.06 223 LYS A CA 1
ATOM 2559 C C . LYS A 1 223 ? -35.643 -20.897 -4.539 1.00 16.03 223 LYS A C 1
ATOM 2560 O O . LYS A 1 223 ? -34.638 -20.637 -3.865 1.00 19.49 223 LYS A O 1
ATOM 2575 N N . SER A 1 224 ? -35.558 -21.371 -5.787 1.00 15.89 224 SER A N 1
ATOM 2576 C CA . SER A 1 224 ? -34.259 -21.656 -6.390 1.00 16.58 224 SER A CA 1
ATOM 2577 C C . SER A 1 224 ? -33.440 -20.378 -6.593 1.00 18.36 224 SER A C 1
ATOM 2578 O O . SER A 1 224 ? -32.254 -20.336 -6.262 1.00 15.73 224 SER A O 1
ATOM 2585 N N . VAL A 1 225 ? -34.055 -19.305 -7.096 1.00 17.49 225 VAL A N 1
ATOM 2586 C CA . VAL A 1 225 ? -33.259 -18.101 -7.332 1.00 15.57 225 VAL A CA 1
ATOM 2587 C C . VAL A 1 225 ? -32.869 -17.467 -6.001 1.00 17.52 225 VAL A C 1
ATOM 2588 O O . VAL A 1 225 ? -31.756 -16.941 -5.854 1.00 16.72 225 VAL A O 1
ATOM 2595 N N . GLY A 1 226 ? -33.750 -17.552 -5.002 1.00 16.16 226 GLY A N 1
ATOM 2596 C CA . GLY A 1 226 ? -33.378 -17.124 -3.666 1.00 15.73 226 GLY A CA 1
ATOM 2597 C C . GLY A 1 226 ? -32.167 -17.874 -3.141 1.00 19.11 226 GLY A C 1
ATOM 2598 O O . GLY A 1 226 ? -31.259 -17.290 -2.547 1.00 15.64 226 GLY A O 1
ATOM 2601 N N . ILE A 1 227 ? -32.157 -19.188 -3.309 1.00 17.91 227 ILE A N 1
ATOM 2602 C CA . ILE A 1 227 ? -31.035 -19.950 -2.790 1.00 16.28 227 ILE A CA 1
ATOM 2603 C C . ILE A 1 227 ? -29.779 -19.573 -3.546 1.00 17.55 227 ILE A C 1
ATOM 2604 O O . ILE A 1 227 ? -28.701 -19.423 -2.959 1.00 18.06 227 ILE A O 1
ATOM 2612 N N . ALA A 1 228 ? -29.913 -19.364 -4.854 1.00 18.03 228 ALA A N 1
ATOM 2613 C CA . ALA A 1 228 ? -28.775 -18.991 -5.688 1.00 18.89 228 ALA A CA 1
ATOM 2614 C C . ALA A 1 228 ? -28.205 -17.635 -5.268 1.00 19.62 228 ALA A C 1
ATOM 2615 O O . ALA A 1 228 ? -26.989 -17.461 -5.197 1.00 21.64 228 ALA A O 1
ATOM 2622 N N . LEU A 1 229 ? -29.069 -16.644 -5.039 1.00 17.13 229 LEU A N 1
ATOM 2623 C CA . LEU A 1 229 ? -28.578 -15.328 -4.620 1.00 18.39 229 LEU A CA 1
ATOM 2624 C C . LEU A 1 229 ? -27.848 -15.433 -3.295 1.00 22.90 229 LEU A C 1
ATOM 2625 O O . LEU A 1 229 ? -26.745 -14.884 -3.117 1.00 18.90 229 LEU A O 1
ATOM 2634 N N . ASP A 1 230 ? -28.435 -16.172 -2.357 1.00 18.17 230 ASP A N 1
ATOM 2635 C CA . ASP A 1 230 ? -27.830 -16.300 -1.041 1.00 18.78 230 ASP A CA 1
ATOM 2636 C C . ASP A 1 230 ? -26.496 -17.023 -1.131 1.00 21.77 230 ASP A C 1
ATOM 2637 O O . ASP A 1 230 ? -25.529 -16.656 -0.451 1.00 19.43 230 ASP A O 1
ATOM 2645 N N . LEU A 1 231 ? -26.421 -18.043 -1.988 1.00 21.07 231 LEU A N 1
ATOM 2646 C CA . LEU A 1 231 ? -25.183 -18.789 -2.164 1.00 20.57 231 LEU A CA 1
ATOM 2647 C C . LEU A 1 231 ? -24.086 -17.886 -2.707 1.00 27.20 231 LEU A C 1
ATOM 2648 O O . LEU A 1 231 ? -22.941 -17.918 -2.231 1.00 25.74 231 LEU A O 1
ATOM 2657 N N . PHE A 1 232 ? -24.436 -17.028 -3.661 1.00 25.70 232 PHE A N 1
ATOM 2658 C CA . PHE A 1 232 ? -23.452 -16.147 -4.282 1.00 29.91 232 PHE A CA 1
ATOM 2659 C C . PHE A 1 232 ? -22.965 -15.040 -3.357 1.00 32.87 232 PHE A C 1
ATOM 2660 O O . PHE A 1 232 ? -21.890 -14.481 -3.613 1.00 37.51 232 PHE A O 1
ATOM 2676 N N . LYS A 1 233 ? -23.696 -14.724 -2.284 1.00 30.00 233 LYS A N 1
ATOM 2677 C CA . LYS A 1 233 ? -23.195 -13.793 -1.276 1.00 38.22 233 LYS A CA 1
ATOM 2678 C C . LYS A 1 233 ? -22.272 -14.498 -0.277 1.00 48.25 233 LYS A C 1
ATOM 2679 O O . LYS A 1 233 ? -22.271 -15.728 -0.159 1.00 44.98 233 LYS A O 1
ATOM 2694 N N . VAL A 1 234 ? -21.477 -13.693 0.447 1.00 56.00 234 VAL A N 1
ATOM 2695 C CA . VAL A 1 234 ? -20.729 -14.177 1.611 1.00 72.01 234 VAL A CA 1
ATOM 2696 C C . VAL A 1 234 ? -19.929 -13.056 2.278 1.00 79.67 234 VAL A C 1
ATOM 2697 O O . VAL A 1 234 ? -20.166 -12.738 3.450 1.00 84.83 234 VAL A O 1
ATOM 2704 N N . ASN A 1 235 ? -18.982 -12.446 1.559 1.00 78.59 235 ASN A N 1
ATOM 2705 C CA . ASN A 1 235 ? -18.019 -11.569 2.216 1.00 86.15 235 ASN A CA 1
ATOM 2706 C C . ASN A 1 235 ? -17.358 -10.640 1.204 1.00 90.91 235 ASN A C 1
ATOM 2707 O O . ASN A 1 235 ? -17.029 -11.053 0.087 1.00 89.76 235 ASN A O 1
ATOM 2715 N N . GLY A 1 236 ? -17.149 -9.390 1.625 1.00 96.53 236 GLY A N 1
ATOM 2716 C CA . GLY A 1 236 ? -16.498 -8.373 0.820 1.00 96.42 236 GLY A CA 1
ATOM 2717 C C . GLY A 1 236 ? -15.876 -7.256 1.645 1.00 106.48 236 GLY A C 1
ATOM 2718 O O . GLY A 1 236 ? -14.672 -7.293 1.928 1.00 101.55 236 GLY A O 1
ATOM 2721 N N . LEU A 1 237 ? -16.682 -6.260 2.041 1.00 91.19 237 LEU A N 1
ATOM 2722 C CA . LEU A 1 237 ? -16.195 -5.112 2.808 1.00 85.27 237 LEU A CA 1
ATOM 2723 C C . LEU A 1 237 ? -15.421 -5.555 4.049 1.00 86.20 237 LEU A C 1
ATOM 2724 O O . LEU A 1 237 ? -14.197 -5.392 4.109 1.00 86.54 237 LEU A O 1
ATOM 2733 N N . HIS A 1 238 ? -16.124 -6.098 5.050 1.00 90.39 238 HIS A N 1
ATOM 2734 C CA . HIS A 1 238 ? -15.475 -6.659 6.235 1.00 93.05 238 HIS A CA 1
ATOM 2735 C C . HIS A 1 238 ? -16.299 -7.795 6.846 1.00 92.50 238 HIS A C 1
ATOM 2736 O O . HIS A 1 238 ? -15.731 -8.772 7.348 1.00 89.16 238 HIS A O 1
ATOM 2748 N N . ALA A 1 239 ? -17.632 -7.690 6.807 1.00 95.05 239 ALA A N 1
ATOM 2749 C CA . ALA A 1 239 ? -18.488 -8.742 7.344 1.00 95.12 239 ALA A CA 1
ATOM 2750 C C . ALA A 1 239 ? -19.958 -8.535 6.998 1.00 101.01 239 ALA A C 1
ATOM 2751 O O . ALA A 1 239 ? -20.718 -8.018 7.823 1.00 105.79 239 ALA A O 1
ATOM 2758 N N . GLU A 1 240 ? -20.377 -8.944 5.794 1.00 102.62 240 GLU A N 1
ATOM 2759 C CA . GLU A 1 240 ? -21.800 -8.904 5.457 1.00 99.03 240 GLU A CA 1
ATOM 2760 C C . GLU A 1 240 ? -22.591 -9.848 6.358 1.00 93.12 240 GLU A C 1
ATOM 2761 O O . GLU A 1 240 ? -23.613 -9.463 6.938 1.00 90.37 240 GLU A O 1
ATOM 2771 N N . VAL A 1 241 ? -22.114 -11.087 6.499 1.00 90.66 241 VAL A N 1
ATOM 2772 C CA . VAL A 1 241 ? -22.704 -12.083 7.388 1.00 81.35 241 VAL A CA 1
ATOM 2773 C C . VAL A 1 241 ? -24.163 -12.313 6.998 1.00 73.39 241 VAL A C 1
ATOM 2774 O O . VAL A 1 241 ? -24.469 -13.245 6.243 1.00 73.59 241 VAL A O 1
ATOM 2781 N N . CYS A 1 242 ? -25.070 -11.458 7.483 1.00 67.76 242 CYS A N 1
ATOM 2782 C CA . CYS A 1 242 ? -26.512 -11.674 7.340 1.00 51.71 242 CYS A CA 1
ATOM 2783 C C . CYS A 1 242 ? -26.941 -12.985 7.992 1.00 45.77 242 CYS A C 1
ATOM 2784 O O . CYS A 1 242 ? -27.797 -13.702 7.471 1.00 45.67 242 CYS A O 1
ATOM 2791 N N . SER A 1 243 ? -26.364 -13.287 9.155 1.00 44.43 243 SER A N 1
ATOM 2792 C CA . SER A 1 243 ? -26.458 -14.629 9.717 1.00 40.90 243 SER A CA 1
ATOM 2793 C C . SER A 1 243 ? -27.891 -15.115 9.865 1.00 32.88 243 SER A C 1
ATOM 2794 O O . SER A 1 243 ? -28.105 -16.326 9.960 1.00 38.98 243 SER A O 1
ATOM 2801 N N . TYR A 1 244 ? -28.880 -14.220 9.893 1.00 37.46 244 TYR A N 1
ATOM 2802 C CA . TYR A 1 244 ? -30.260 -14.626 10.150 1.00 34.35 244 TYR A CA 1
ATOM 2803 C C . TYR A 1 244 ? -31.162 -14.576 8.919 1.00 29.67 244 TYR A C 1
ATOM 2804 O O . TYR A 1 244 ? -32.308 -15.036 9.001 1.00 24.71 244 TYR A O 1
ATOM 2821 N N . THR A 1 245 ? -30.667 -14.080 7.782 1.00 28.02 245 THR A N 1
ATOM 2822 C CA . THR A 1 245 ? -31.463 -13.949 6.564 1.00 28.02 245 THR A CA 1
ATOM 2823 C C . THR A 1 245 ? -30.700 -14.452 5.335 1.00 24.05 245 THR A C 1
ATOM 2824 O O . THR A 1 245 ? -30.936 -13.998 4.210 1.00 22.45 245 THR A O 1
ATOM 2832 N N . ASN A 1 246 ? -29.771 -15.383 5.521 1.00 23.85 246 ASN A N 1
ATOM 2833 C CA . ASN A 1 246 ? -29.114 -16.055 4.404 1.00 23.13 246 ASN A CA 1
ATOM 2834 C C . ASN A 1 246 ? -29.346 -17.548 4.560 1.00 19.69 246 ASN A C 1
ATOM 2835 O O . ASN A 1 246 ? -29.022 -18.125 5.606 1.00 22.83 246 ASN A O 1
ATOM 2843 N N . VAL A 1 247 ? -29.913 -18.174 3.530 1.00 22.47 247 VAL A N 1
ATOM 2844 C CA . VAL A 1 247 ? -30.443 -19.526 3.708 1.00 21.20 247 VAL A CA 1
ATOM 2845 C C . VAL A 1 247 ? -29.355 -20.497 4.140 1.00 18.35 247 VAL A C 1
ATOM 2846 O O . VAL A 1 247 ? -29.633 -21.497 4.808 1.00 18.72 247 VAL A O 1
ATOM 2853 N N . VAL A 1 248 ? -28.102 -20.219 3.786 1.00 20.33 248 VAL A N 1
ATOM 2854 C CA . VAL A 1 248 ? -27.023 -21.130 4.137 1.00 21.81 248 VAL A CA 1
ATOM 2855 C C . VAL A 1 248 ? -26.805 -21.124 5.641 1.00 23.75 248 VAL A C 1
ATOM 2856 O O . VAL A 1 248 ? -26.668 -22.180 6.270 1.00 20.85 248 VAL A O 1
ATOM 2863 N N . LYS A 1 249 ? -26.766 -19.932 6.242 1.00 17.93 249 LYS A N 1
ATOM 2864 C CA . LYS A 1 249 ? -26.562 -19.851 7.687 1.00 24.23 249 LYS A CA 1
ATOM 2865 C C . LYS A 1 249 ? -27.793 -20.318 8.449 1.00 25.27 249 LYS A C 1
ATOM 2866 O O . LYS A 1 249 ? -27.670 -20.925 9.521 1.00 24.04 249 LYS A O 1
ATOM 2881 N N . ILE A 1 250 ? -28.978 -20.042 7.903 1.00 21.24 250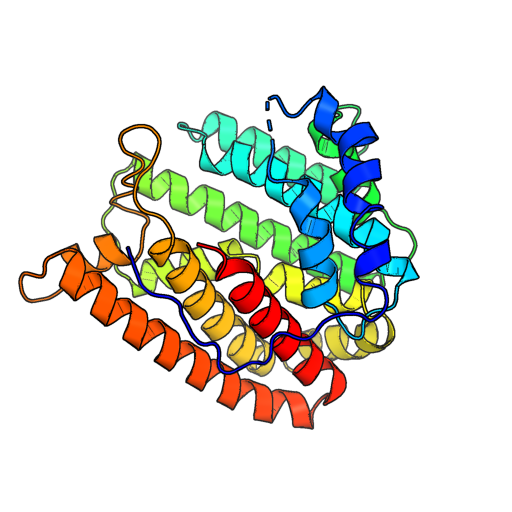 ILE A N 1
ATOM 2882 C CA . ILE A 1 250 ? -30.232 -20.524 8.471 1.00 23.94 250 ILE A CA 1
ATOM 2883 C C . ILE A 1 250 ? -30.220 -22.051 8.572 1.00 19.86 250 ILE A C 1
ATOM 2884 O O . ILE A 1 250 ? -30.556 -22.622 9.613 1.00 20.62 250 ILE A O 1
ATOM 2892 N N . TRP A 1 251 ? -29.817 -22.739 7.500 1.00 20.14 251 TRP A N 1
ATOM 2893 C CA . TRP A 1 251 ? -29.768 -24.191 7.559 1.00 22.08 251 TRP A CA 1
ATOM 2894 C C . TRP A 1 251 ? -28.703 -24.651 8.540 1.00 21.84 251 TRP A C 1
ATOM 2895 O O . TRP A 1 251 ? -28.922 -25.601 9.292 1.00 23.95 251 TRP A O 1
ATOM 2915 N N . GLN A 1 252 ? -27.553 -23.980 8.578 1.00 21.93 252 GLN A N 1
ATOM 2916 C CA . GLN A 1 252 ? -26.550 -24.349 9.579 1.00 25.32 252 GLN A CA 1
ATOM 2917 C C . GLN A 1 252 ? -27.177 -24.477 10.960 1.00 25.98 252 GLN A C 1
ATOM 2918 O O . GLN A 1 252 ? -26.950 -25.463 11.671 1.00 25.65 252 GLN A O 1
ATOM 2928 N N . ARG A 1 253 ? -27.990 -23.489 11.358 1.00 26.76 253 ARG A N 1
ATOM 2929 C CA . ARG A 1 253 ? -28.637 -23.550 12.669 1.00 30.78 253 ARG A CA 1
ATOM 2930 C C . ARG A 1 253 ? -29.693 -24.650 12.742 1.00 25.85 253 ARG A C 1
ATOM 2931 O O . ARG A 1 253 ? -29.828 -25.312 13.768 1.00 28.72 253 ARG A O 1
ATOM 2945 N N . GLU A 1 254 ? -30.451 -24.857 11.673 1.00 25.52 254 GLU A N 1
ATOM 2946 C CA . GLU A 1 254 ? -31.589 -25.764 11.734 1.00 23.90 254 GLU A CA 1
ATOM 2947 C C . GLU A 1 254 ? -31.160 -27.232 11.624 1.00 27.38 254 GLU A C 1
ATOM 2948 O O . GLU A 1 254 ? -31.848 -28.114 12.148 1.00 24.20 254 GLU A O 1
ATOM 2958 N N . SER A 1 255 ? -30.033 -27.511 10.982 1.00 27.31 255 SER A N 1
ATOM 2959 C CA . SER A 1 255 ? -29.599 -28.889 10.788 1.00 27.90 255 SER A CA 1
ATOM 2960 C C . SER A 1 255 ? -29.669 -29.672 12.101 1.00 25.56 255 SER A C 1
ATOM 2961 O O . SER A 1 255 ? -29.368 -29.125 13.170 1.00 23.30 255 SER A O 1
ATOM 2968 N N . PRO A 1 256 ? -30.051 -30.955 12.064 1.00 25.87 256 PRO A N 1
ATOM 2969 C CA . PRO A 1 256 ? -30.061 -31.756 13.294 1.00 30.24 256 PRO A CA 1
ATOM 2970 C C . PRO A 1 256 ? -28.701 -32.290 13.672 1.00 24.50 256 PRO A C 1
ATOM 2971 O O . PRO A 1 256 ? -28.568 -32.894 14.739 1.00 25.47 256 PRO A O 1
ATOM 2979 N N . VAL A 1 257 ? -27.697 -32.123 12.815 1.00 24.95 257 VAL A N 1
ATOM 2980 C CA . VAL A 1 257 ? -26.319 -32.397 13.184 1.00 24.49 257 VAL A CA 1
ATOM 2981 C C . VAL A 1 257 ? -25.488 -31.180 12.807 1.00 26.90 257 VAL A C 1
ATOM 2982 O O . VAL A 1 257 ? -25.844 -30.398 11.916 1.00 24.21 257 VAL A O 1
ATOM 2989 N N . ALA A 1 258 ? -24.369 -31.036 13.508 1.00 24.58 258 ALA A N 1
ATOM 2990 C CA . ALA A 1 258 ? -23.476 -29.915 13.274 1.00 24.34 258 ALA A CA 1
ATOM 2991 C C . ALA A 1 258 ? -22.933 -29.990 11.861 1.00 23.71 258 ALA A C 1
ATOM 2992 O O . ALA A 1 258 ? -22.438 -31.031 11.443 1.00 23.96 258 ALA A O 1
ATOM 2999 N N . ILE A 1 259 ? -23.070 -28.900 11.111 1.00 22.96 259 ILE A N 1
ATOM 3000 C CA . ILE A 1 259 ? -22.509 -28.790 9.772 1.00 24.06 259 ILE A CA 1
ATOM 3001 C C . ILE A 1 259 ? -21.784 -27.456 9.639 1.00 22.36 259 ILE A C 1
ATOM 3002 O O . ILE A 1 259 ? -22.248 -26.426 10.142 1.00 23.85 259 ILE A O 1
ATOM 3010 N N . ASP A 1 260 ? -20.677 -27.472 8.918 1.00 22.51 260 ASP A N 1
ATOM 3011 C CA . ASP A 1 260 ? -19.917 -26.261 8.681 1.00 24.94 260 ASP A CA 1
ATOM 3012 C C . ASP A 1 260 ? -20.469 -25.554 7.449 1.00 24.18 260 ASP A C 1
ATOM 3013 O O . ASP A 1 260 ? -21.364 -26.051 6.757 1.00 22.66 260 ASP A O 1
ATOM 3021 N N . LEU A 1 261 ? -19.952 -24.351 7.195 1.00 23.43 261 LEU A N 1
ATOM 3022 C CA . LEU A 1 261 ? -20.427 -23.565 6.054 1.00 21.75 261 LEU A CA 1
ATOM 3023 C C . LEU A 1 261 ? -20.291 -24.350 4.752 1.00 20.63 261 LEU A C 1
ATOM 3024 O O . LEU A 1 261 ? -21.192 -24.334 3.910 1.00 23.64 261 LEU A O 1
ATOM 3033 N N . GLY A 1 262 ? -19.184 -25.072 4.582 1.00 21.32 262 GLY A N 1
ATOM 3034 C CA . GLY A 1 262 ? -18.972 -25.800 3.338 1.00 25.32 262 GLY A CA 1
ATOM 3035 C C . GLY A 1 262 ? -20.037 -26.853 3.079 1.00 25.32 262 GLY A C 1
ATOM 3036 O O . GLY A 1 262 ? -20.651 -26.889 2.012 1.00 22.98 262 GLY A O 1
ATOM 3039 N N . GLU A 1 263 ? -20.272 -27.725 4.061 1.00 23.89 263 GLU A N 1
ATOM 3040 C CA . GLU A 1 263 ? -21.323 -28.729 3.928 1.00 23.31 263 GLU A CA 1
ATOM 3041 C C . GLU A 1 263 ? -22.698 -28.076 3.765 1.00 20.01 263 GLU A C 1
ATOM 3042 O O . GLU A 1 263 ? -23.526 -28.555 2.984 1.00 19.63 263 GLU A O 1
ATOM 3052 N N . ALA A 1 264 ? -22.952 -26.976 4.476 1.00 19.79 264 ALA A N 1
ATOM 3053 C CA . ALA A 1 264 ? -24.218 -26.246 4.312 1.00 21.88 264 ALA A CA 1
ATOM 3054 C C . ALA A 1 264 ? -24.412 -25.745 2.878 1.00 22.70 264 ALA A C 1
ATOM 3055 O O . ALA A 1 264 ? -25.532 -25.769 2.346 1.00 19.34 264 ALA A O 1
ATOM 3062 N N . ILE A 1 265 ? -23.340 -25.244 2.254 1.00 22.35 265 ILE A N 1
ATOM 3063 C CA . ILE A 1 265 ? -23.394 -24.804 0.857 1.00 20.32 265 ILE A CA 1
ATOM 3064 C C . ILE A 1 265 ? -23.748 -25.979 -0.043 1.00 20.36 265 ILE A C 1
ATOM 3065 O O . ILE A 1 265 ? -24.619 -25.885 -0.914 1.00 17.94 265 ILE A O 1
ATOM 3073 N N . LYS A 1 266 ? -23.103 -27.123 0.183 1.00 22.15 266 LYS A N 1
ATOM 3074 C CA . LYS A 1 266 ? -23.399 -28.299 -0.623 1.00 22.00 266 LYS A CA 1
ATOM 3075 C C . LYS A 1 266 ? -24.872 -28.662 -0.547 1.00 19.14 266 LYS A C 1
ATOM 3076 O O . LYS A 1 266 ? -25.498 -28.962 -1.565 1.00 18.49 266 LYS A O 1
ATOM 3091 N N . PHE A 1 267 ? -25.447 -28.643 0.652 1.00 18.49 267 PHE A N 1
ATOM 3092 C CA . PHE A 1 267 ? -26.843 -29.026 0.757 1.00 23.22 267 PHE A CA 1
ATOM 3093 C C . PHE A 1 267 ? -27.734 -28.063 -0.013 1.00 20.24 267 PHE A C 1
ATOM 3094 O O . PHE A 1 267 ? -28.670 -28.482 -0.704 1.00 17.84 267 PHE A O 1
ATOM 3110 N N . MET A 1 268 ? -27.515 -26.757 0.155 1.00 19.63 268 MET A N 1
ATOM 3111 C CA . MET A 1 268 ? -28.417 -25.816 -0.492 1.00 16.96 268 MET A CA 1
ATOM 3112 C C . MET A 1 268 ? -28.239 -25.836 -1.998 1.00 16.66 268 MET A C 1
ATOM 3113 O O . MET A 1 268 ? -29.192 -25.556 -2.731 1.00 16.06 268 MET A O 1
ATOM 3125 N N . VAL A 1 269 ? -27.049 -26.191 -2.484 1.00 16.68 269 VAL A N 1
ATOM 3126 C CA . VAL A 1 269 ? -26.881 -26.392 -3.921 1.00 21.07 269 VAL A CA 1
ATOM 3127 C C . VAL A 1 269 ? -27.784 -27.524 -4.395 1.00 18.75 269 VAL A C 1
ATOM 3128 O O . VAL A 1 269 ? -28.522 -27.386 -5.380 1.00 17.40 269 VAL A O 1
ATOM 3135 N N . SER A 1 270 ? -27.764 -28.659 -3.683 1.00 21.97 270 SER A N 1
ATOM 3136 C CA . SER A 1 270 ? -28.681 -29.747 -4.028 1.00 19.25 270 SER A CA 1
ATOM 3137 C C . SER A 1 270 ? -30.131 -29.255 -4.016 1.00 17.78 270 SER A C 1
ATOM 3138 O O . SER A 1 270 ? -30.933 -29.647 -4.863 1.00 17.00 270 SER A O 1
ATOM 3145 N N . GLU A 1 271 ? -30.474 -28.364 -3.081 1.00 19.51 271 GLU A N 1
ATOM 3146 C CA . GLU A 1 271 ? -31.849 -27.866 -3.030 1.00 17.58 271 GLU A CA 1
ATOM 3147 C C . GLU A 1 271 ? -32.163 -26.968 -4.231 1.00 18.30 271 GLU A C 1
ATOM 3148 O O . GLU A 1 271 ? -33.276 -27.008 -4.758 1.00 21.06 271 GLU A O 1
ATOM 3158 N N . PHE A 1 272 ? -31.202 -26.141 -4.668 1.00 20.56 272 PHE A N 1
ATOM 3159 C CA . PHE A 1 272 ? -31.357 -25.397 -5.923 1.00 18.47 272 PHE A CA 1
ATOM 3160 C C . PHE A 1 272 ? -31.826 -26.316 -7.047 1.00 19.48 272 PHE A C 1
ATOM 3161 O O . PHE A 1 272 ? -32.786 -26.016 -7.770 1.00 17.06 272 PHE A O 1
ATOM 3177 N N . TYR A 1 273 ? -31.129 -27.434 -7.227 1.00 18.05 273 TYR A N 1
ATOM 3178 C CA . TYR A 1 273 ? -31.446 -28.321 -8.332 1.00 22.71 273 TYR A CA 1
ATOM 3179 C C . TYR A 1 273 ? -32.813 -28.957 -8.139 1.00 21.91 273 TYR A C 1
ATOM 3180 O O . TYR A 1 273 ? -33.573 -29.109 -9.102 1.00 23.79 273 TYR A O 1
ATOM 3197 N N . ARG A 1 274 ? -33.173 -29.265 -6.891 1.00 22.34 274 ARG A N 1
ATOM 3198 C CA . ARG A 1 274 ? -34.468 -29.887 -6.611 1.00 23.72 274 ARG A CA 1
ATOM 3199 C C . ARG A 1 274 ? -35.622 -28.928 -6.869 1.00 20.63 274 ARG A C 1
ATOM 3200 O O . ARG A 1 274 ? -36.685 -29.334 -7.377 1.00 17.11 274 ARG A O 1
ATOM 3214 N N . TYR A 1 275 ? -35.437 -27.651 -6.529 1.00 19.20 275 TYR A N 1
ATOM 3215 C CA . TYR A 1 275 ? -36.490 -26.667 -6.769 1.00 19.34 275 TYR A CA 1
ATOM 3216 C C . TYR A 1 275 ? -36.616 -26.356 -8.256 1.00 20.68 275 TYR A C 1
ATOM 3217 O O . TYR A 1 275 ? -37.733 -26.215 -8.769 1.00 21.36 275 TYR A O 1
ATOM 3234 N N . GLU A 1 276 ? -35.495 -26.309 -8.982 1.00 19.65 276 GLU A N 1
ATOM 3235 C CA . GLU A 1 276 ? -35.573 -26.091 -10.425 1.00 18.80 276 GLU A CA 1
ATOM 3236 C C . GLU A 1 276 ? -36.279 -27.245 -11.150 1.00 23.17 276 GLU A C 1
ATOM 3237 O O . GLU A 1 276 ? -37.034 -27.013 -12.108 1.00 22.85 276 GLU A O 1
ATOM 3247 N N . LYS A 1 277 ? -36.013 -28.494 -10.744 1.00 21.28 277 LYS A N 1
ATOM 3248 C CA . LYS A 1 277 ? -36.762 -29.633 -11.274 1.00 23.56 277 LYS A CA 1
ATOM 3249 C C . LYS A 1 277 ? -38.262 -29.469 -11.028 1.00 24.83 277 LYS A C 1
ATOM 3250 O O . LYS A 1 277 ? -39.085 -29.732 -11.925 1.00 21.10 277 LYS A O 1
ATOM 3265 N N . GLU A 1 278 ? -38.634 -28.997 -9.828 1.00 20.20 278 GLU A N 1
ATOM 3266 C CA . GLU A 1 278 ? -40.041 -28.815 -9.510 1.00 23.61 278 GLU A CA 1
ATOM 3267 C C . GLU A 1 278 ? -40.648 -27.718 -10.383 1.00 21.30 278 GLU A C 1
ATOM 3268 O O . GLU A 1 278 ? -41.782 -27.842 -10.846 1.00 21.03 278 GLU A O 1
ATOM 3278 N N . MET A 1 279 ? -39.893 -26.649 -10.638 1.00 20.79 279 MET A N 1
ATOM 3279 C CA . MET A 1 279 ? -40.351 -25.607 -11.548 1.00 16.13 279 MET A CA 1
ATOM 3280 C C . MET A 1 279 ? -40.524 -26.148 -12.970 1.00 21.38 279 MET A C 1
ATOM 3281 O O . MET A 1 279 ? -41.530 -25.877 -13.640 1.00 18.40 279 MET A O 1
ATOM 3293 N N . ALA A 1 280 ? -39.547 -26.914 -13.445 1.00 19.57 280 ALA A N 1
ATOM 3294 C CA . ALA A 1 280 ? -39.614 -27.479 -14.786 1.00 25.60 280 ALA A CA 1
ATOM 3295 C C . ALA A 1 280 ? -40.897 -28.272 -14.968 1.00 25.66 280 ALA A C 1
ATOM 3296 O O . ALA A 1 280 ? -41.620 -28.095 -15.955 1.00 25.50 280 ALA A O 1
ATOM 3303 N N . GLU A 1 281 ? -41.186 -29.155 -14.009 1.00 24.78 281 GLU A N 1
ATOM 3304 C CA . GLU A 1 281 ? -42.402 -29.963 -14.024 1.00 28.85 281 GLU A CA 1
ATOM 3305 C C . GLU A 1 281 ? -43.646 -29.080 -14.112 1.00 29.48 281 GLU A C 1
ATOM 3306 O O . GLU A 1 281 ? -44.559 -29.352 -14.905 1.00 24.37 281 GLU A O 1
ATOM 3316 N N . ALA A 1 282 ? -43.685 -28.001 -13.319 1.00 26.07 282 ALA A N 1
ATOM 3317 C CA . ALA A 1 282 ? -44.799 -27.062 -13.401 1.00 25.92 282 ALA A CA 1
ATOM 3318 C C . ALA A 1 282 ? -44.871 -26.409 -14.770 1.00 23.48 282 ALA A C 1
ATOM 3319 O O . ALA A 1 282 ? -45.966 -26.177 -15.297 1.00 26.82 282 ALA A O 1
ATOM 3326 N N . LEU A 1 283 ? -43.727 -26.085 -15.367 1.00 24.77 283 LEU A N 1
ATOM 3327 C CA . LEU A 1 283 ? -43.799 -25.355 -16.627 1.00 21.05 283 LEU A CA 1
ATOM 3328 C C . LEU A 1 283 ? -44.392 -26.240 -17.727 1.00 25.92 283 LEU A C 1
ATOM 3329 O O . LEU A 1 283 ? -45.122 -25.750 -18.596 1.00 26.73 283 LEU A O 1
ATOM 3338 N N . GLU A 1 284 ? -44.187 -27.552 -17.658 1.00 27.97 284 GLU A N 1
ATOM 3339 C CA . GLU A 1 284 ? -44.839 -28.425 -18.630 1.00 28.37 284 GLU A CA 1
ATOM 3340 C C . GLU A 1 284 ? -46.348 -28.232 -18.614 1.00 27.70 284 GLU A C 1
ATOM 3341 O O . GLU A 1 284 ? -46.989 -28.239 -19.669 1.00 27.89 284 GLU A O 1
ATOM 3351 N N . GLU A 1 285 ? -46.936 -28.061 -17.425 1.00 24.70 285 GLU A N 1
ATOM 3352 C CA . GLU A 1 285 ? -48.376 -27.873 -17.338 1.00 25.84 285 GLU A CA 1
ATOM 3353 C C . GLU A 1 285 ? -48.786 -26.456 -17.744 1.00 28.22 285 GLU A C 1
ATOM 3354 O O . GLU A 1 285 ? -49.871 -26.264 -18.308 1.00 25.86 285 GLU A O 1
ATOM 3364 N N . LEU A 1 286 ? -47.942 -25.455 -17.495 1.00 22.53 286 LEU A N 1
ATOM 3365 C CA . LEU A 1 286 ? -48.235 -24.116 -18.006 1.00 23.66 286 LEU A CA 1
ATOM 3366 C C . LEU A 1 286 ? -48.144 -24.060 -19.525 1.00 23.79 286 LEU A C 1
ATOM 3367 O O . LEU A 1 286 ? -48.888 -23.312 -20.167 1.00 27.90 286 LEU A O 1
ATOM 3376 N N . ALA A 1 287 ? -47.226 -24.819 -20.123 1.00 23.34 287 ALA A N 1
ATOM 3377 C CA . ALA A 1 287 ? -47.084 -24.770 -21.572 1.00 25.66 287 ALA A CA 1
ATOM 3378 C C . ALA A 1 287 ? -48.315 -25.309 -22.291 1.00 26.73 287 ALA A C 1
ATOM 3379 O O . ALA A 1 287 ? -48.594 -24.890 -23.416 1.00 24.70 287 ALA A O 1
ATOM 3386 N N . GLU A 1 288 ? -49.048 -26.254 -21.697 1.00 25.88 288 GLU A N 1
ATOM 3387 C CA . GLU A 1 288 ? -50.288 -26.649 -22.363 1.00 28.72 288 GLU A CA 1
ATOM 3388 C C . GLU A 1 288 ? -51.287 -25.491 -22.383 1.00 30.07 288 GLU A C 1
ATOM 3389 O O . GLU A 1 288 ? -52.105 -25.396 -23.303 1.00 26.79 288 GLU A O 1
ATOM 3399 N N . PHE A 1 289 ? -51.221 -24.587 -21.401 1.00 28.63 289 PHE A N 1
ATOM 3400 C CA . PHE A 1 289 ? -52.119 -23.439 -21.411 1.00 25.45 289 PHE A CA 1
ATOM 3401 C C . PHE A 1 289 ? -51.622 -22.353 -22.362 1.00 25.61 289 PHE A C 1
ATOM 3402 O O . PHE A 1 289 ? -52.411 -21.778 -23.122 1.00 27.39 289 PHE A O 1
ATOM 3418 N N . SER A 1 290 ? -50.318 -22.061 -22.323 1.00 25.72 290 SER A N 1
ATOM 3419 C CA . SER A 1 290 ? -49.706 -21.047 -23.179 1.00 23.37 290 SER A CA 1
ATOM 3420 C C . SER A 1 290 ? -48.263 -21.443 -23.470 1.00 23.33 290 SER A C 1
ATOM 3421 O O . SER A 1 290 ? -47.352 -21.164 -22.666 1.00 21.16 290 SER A O 1
ATOM 3428 N N . PRO A 1 291 ? -48.003 -22.071 -24.606 1.00 21.63 291 PRO A N 1
ATOM 3429 C CA . PRO A 1 291 ? -46.598 -22.354 -24.955 1.00 22.86 291 PRO A CA 1
ATOM 3430 C C . PRO A 1 291 ? -45.713 -21.120 -24.888 1.00 22.40 291 PRO A C 1
ATOM 3431 O O . PRO A 1 291 ? -44.596 -21.189 -24.361 1.00 20.22 291 PRO A O 1
ATOM 3439 N N . GLY A 1 292 ? -46.203 -19.980 -25.380 1.00 19.10 292 GLY A N 1
ATOM 3440 C CA . GLY A 1 292 ? -45.391 -18.770 -25.392 1.00 18.17 292 GLY A CA 1
ATOM 3441 C C . GLY A 1 292 ? -45.003 -18.298 -24.006 1.00 21.45 292 GLY A C 1
ATOM 3442 O O . GLY A 1 292 ? -43.848 -17.950 -23.755 1.00 18.65 292 GLY A O 1
ATOM 3445 N N . LEU A 1 293 ? -45.976 -18.236 -23.096 1.00 19.55 293 LEU A N 1
ATOM 3446 C CA . LEU A 1 293 ? -45.710 -17.752 -21.751 1.00 19.56 293 LEU A CA 1
ATOM 3447 C C . LEU A 1 293 ? -44.799 -18.716 -20.980 1.00 17.88 293 LEU A C 1
ATOM 3448 O O . LEU A 1 293 ? -43.888 -18.281 -20.267 1.00 15.51 293 LEU A O 1
ATOM 3457 N N . ALA A 1 294 ? -45.006 -20.020 -21.141 1.00 17.91 294 ALA A N 1
ATOM 3458 C CA . ALA A 1 294 ? -44.104 -20.993 -20.527 1.00 19.88 294 ALA A CA 1
ATOM 3459 C C . ALA A 1 294 ? -42.660 -20.747 -20.970 1.00 21.64 294 ALA A C 1
ATOM 3460 O O . ALA A 1 294 ? -41.740 -20.662 -20.140 1.00 16.81 294 ALA A O 1
ATOM 3467 N N . GLN A 1 295 ? -42.449 -20.579 -22.276 1.00 22.51 295 GLN A N 1
ATOM 3468 C CA . GLN A 1 295 ? -41.094 -20.374 -22.796 1.00 22.00 295 GLN A CA 1
ATOM 3469 C C . GLN A 1 295 ? -40.505 -19.053 -22.294 1.00 23.01 295 GLN A C 1
ATOM 3470 O O . GLN A 1 295 ? -39.302 -18.960 -22.021 1.00 17.45 295 GLN A O 1
ATOM 3480 N N . ALA A 1 296 ? -41.339 -18.015 -22.172 1.00 21.20 296 ALA A N 1
ATOM 3481 C CA . ALA A 1 296 ? -40.827 -16.737 -21.691 1.00 18.80 296 ALA A CA 1
ATOM 3482 C C . ALA A 1 296 ? -40.362 -16.854 -20.247 1.00 16.92 296 ALA A C 1
ATOM 3483 O O . ALA A 1 296 ? -39.363 -16.231 -19.846 1.00 16.99 296 ALA A O 1
ATOM 3490 N N . VAL A 1 297 ? -41.086 -17.636 -19.448 1.00 18.32 297 VAL A N 1
ATOM 3491 C CA . VAL A 1 297 ? -40.694 -17.882 -18.065 1.00 16.04 297 VAL A CA 1
ATOM 3492 C C . VAL A 1 297 ? -39.382 -18.654 -18.004 1.00 15.04 297 VAL A C 1
ATOM 3493 O O . VAL A 1 297 ? -38.499 -18.331 -17.204 1.00 18.28 297 VAL A O 1
ATOM 3500 N N . ARG A 1 298 ? -39.254 -19.721 -18.795 1.00 19.46 298 ARG A N 1
ATOM 3501 C CA . ARG A 1 298 ? -37.973 -20.431 -18.869 1.00 20.89 298 ARG A CA 1
ATOM 3502 C C . ARG A 1 298 ? -36.831 -19.443 -19.110 1.00 17.19 298 ARG A C 1
ATOM 3503 O O . ARG A 1 298 ? -35.825 -19.431 -18.389 1.00 19.06 298 ARG A O 1
ATOM 3517 N N . ASP A 1 299 ? -36.979 -18.599 -20.128 1.00 15.13 299 ASP A N 1
ATOM 3518 C CA . ASP A 1 299 ? -35.903 -17.683 -20.480 1.00 19.99 299 ASP A CA 1
ATOM 3519 C C . ASP A 1 299 ? -35.618 -16.648 -19.391 1.00 19.47 299 ASP A C 1
ATOM 3520 O O . ASP A 1 299 ? -34.460 -16.233 -19.246 1.00 18.45 299 ASP A O 1
ATOM 3528 N N . VAL A 1 300 ? -36.620 -16.196 -18.622 1.00 21.28 300 VAL A N 1
ATOM 3529 C CA . VAL A 1 300 ? -36.305 -15.305 -17.491 1.00 16.29 300 VAL A CA 1
ATOM 3530 C C . VAL A 1 300 ? -35.439 -16.052 -16.473 1.00 19.70 300 VAL A C 1
ATOM 3531 O O . VAL A 1 300 ? -34.390 -15.563 -16.027 1.00 15.04 300 VAL A O 1
ATOM 3538 N N . GLN A 1 301 ? -35.858 -17.256 -16.103 1.00 17.47 301 GLN A N 1
ATOM 3539 C CA . GLN A 1 301 ? -35.052 -18.066 -15.201 1.00 16.29 301 GLN A CA 1
ATOM 3540 C C . GLN A 1 301 ? -33.677 -18.344 -15.804 1.00 17.98 301 GLN A C 1
ATOM 3541 O O . GLN A 1 301 ? -32.650 -18.119 -15.162 1.00 18.52 301 GLN A O 1
ATOM 3551 N N . GLY A 1 302 ? -33.646 -18.806 -17.050 1.00 18.10 302 GLY A N 1
ATOM 3552 C CA . GLY A 1 302 ? -32.392 -19.196 -17.662 1.00 20.19 302 GLY A CA 1
ATOM 3553 C C . GLY A 1 302 ? -31.415 -18.046 -17.805 1.00 22.44 302 GLY A C 1
ATOM 3554 O O . GLY A 1 302 ? -30.200 -18.226 -17.663 1.00 20.23 302 GLY A O 1
ATOM 3557 N N . GLY A 1 303 ? -31.927 -16.850 -18.104 1.00 21.17 303 GLY A N 1
ATOM 3558 C CA . GLY A 1 303 ? -31.062 -15.689 -18.247 1.00 22.20 303 GLY A CA 1
ATOM 3559 C C . GLY A 1 303 ? -30.625 -15.111 -16.925 1.00 20.29 303 GLY A C 1
ATOM 3560 O O . GLY A 1 303 ? -29.501 -14.609 -16.798 1.00 19.63 303 GLY A O 1
ATOM 3563 N N . THR A 1 304 ? -31.481 -15.200 -15.917 1.00 16.54 304 THR A N 1
ATOM 3564 C CA . THR A 1 304 ? -31.102 -14.748 -14.591 1.00 20.26 304 THR A CA 1
ATOM 3565 C C . THR A 1 304 ? -29.933 -15.565 -14.075 1.00 20.53 304 THR A C 1
ATOM 3566 O O . THR A 1 304 ? -28.924 -15.020 -13.604 1.00 20.82 304 THR A O 1
ATOM 3574 N N . LEU A 1 305 ? -30.091 -16.884 -14.090 1.00 18.80 305 LEU A N 1
ATOM 3575 C CA . LEU A 1 305 ? -29.007 -17.765 -13.671 1.00 19.02 305 LEU A CA 1
ATOM 3576 C C . LEU A 1 305 ? -27.798 -17.583 -14.573 1.00 21.87 305 LEU A C 1
ATOM 3577 O O . LEU A 1 305 ? -26.651 -17.534 -14.105 1.00 23.39 305 LEU A O 1
ATOM 3586 N N . GLY A 1 306 ? -28.030 -17.491 -15.881 1.00 24.02 306 GLY A N 1
ATOM 3587 C CA . GLY A 1 306 ? -26.918 -17.287 -16.794 1.00 23.58 306 GLY A CA 1
ATOM 3588 C C . GLY A 1 306 ? -26.131 -16.045 -16.435 1.00 26.82 306 GLY A C 1
ATOM 3589 O O . GLY A 1 306 ? -24.907 -16.082 -16.272 1.00 30.20 306 GLY A O 1
ATOM 3592 N N . TRP A 1 307 ? -26.836 -14.932 -16.269 1.00 25.40 307 TRP A N 1
ATOM 3593 C CA . TRP A 1 307 ? -26.198 -13.664 -15.949 1.00 26.21 307 TRP A CA 1
ATOM 3594 C C . TRP A 1 307 ? -25.554 -13.688 -14.569 1.00 32.99 307 TRP A C 1
ATOM 3595 O O . TRP A 1 307 ? -24.486 -13.089 -14.373 1.00 32.03 307 TRP A O 1
ATOM 3615 N N . MET A 1 308 ? -26.162 -14.396 -13.611 1.00 27.64 308 MET A N 1
ATOM 3616 C CA . MET A 1 308 ? -25.597 -14.470 -12.269 1.00 29.64 308 MET A CA 1
ATOM 3617 C C . MET A 1 308 ? -24.279 -15.229 -12.252 1.00 36.31 308 MET A C 1
ATOM 3618 O O . MET A 1 308 ? -23.403 -14.940 -11.432 1.00 43.17 308 MET A O 1
ATOM 3630 N N . ASN A 1 309 ? -24.112 -16.198 -13.138 1.00 32.57 309 ASN A N 1
ATOM 3631 C CA . ASN A 1 309 ? -22.934 -17.051 -13.057 1.00 41.35 309 ASN A CA 1
ATOM 3632 C C . ASN A 1 309 ? -21.676 -16.318 -13.525 1.00 42.87 309 ASN A C 1
ATOM 3633 O O . ASN A 1 309 ? -20.662 -16.949 -13.822 1.00 41.86 309 ASN A O 1
ATOM 3641 N N . ALA A 1 310 ? -21.719 -14.980 -13.550 1.00 57.87 310 ALA A N 1
ATOM 3642 C CA . ALA A 1 310 ? -20.505 -14.153 -13.502 1.00 54.32 310 ALA A CA 1
ATOM 3643 C C . ALA A 1 310 ? -20.216 -13.804 -12.041 1.00 58.59 310 ALA A C 1
ATOM 3644 O O . ALA A 1 310 ? -20.571 -12.736 -11.534 1.00 56.93 310 ALA A O 1
ATOM 3651 N N . GLU A 1 311 ? -19.536 -14.731 -11.365 1.00 65.53 311 GLU A N 1
ATOM 3652 C CA . GLU A 1 311 ? -19.351 -14.692 -9.912 1.00 64.98 311 GLU A CA 1
ATOM 3653 C C . GLU A 1 311 ? -17.868 -14.628 -9.537 1.00 64.28 311 GLU A C 1
ATOM 3654 O O . GLU A 1 311 ? -17.470 -13.886 -8.636 1.00 62.30 311 GLU A O 1
#

Secondary structure (DSSP, 8-state):
-------SS-----TTHHHHHHHHHHHHHHHTTTT---TTTTHHHHHHHH-TTS-GGGHHHHHHHHHHHHHHHHHHHT--SHHHHHHHHHHHHHHHTT-----GGGHHHHHHHT-TTS-HHHHHHHHHHHHHHHHHHHHHHHHHHHT----HHHHHHHHHHHT-HHHHHHHHHHHSGGGHHHHHHHHHH-HHHHHHHHHHHHHHHHHHHHHH---SSS----TTSSHHHHHHHH-SS---HHHHHHHHHHHHHHHHHHHHHHHHHHHHH-HHHHHHHHHHHHHHHHHHT--

Solvent-accessible surface area: 13784 Å² total; per-residue (Å²): 148,18,63,177,3,72,28,108,19,67,68,61,143,19,146,82,60,182,82,0,50,52,58,0,78,124,10,26,62,141,23,1,90,60,45,18,199,110,193,7,21,132,13,0,38,9,0,0,19,3,5,20,109,10,60,44,95,33,0,30,19,0,0,5,0,13,0,0,17,55,32,0,25,75,45,2,77,120,11,111,63,65,72,85,0,46,96,4,6,60,107,0,10,50,5,1,128,32,74,124,52,147,34,131,70,2,99,2,0,22,143,2,3,73,26,188,93,18,41,99,108,0,43,68,30,0,28,83,1,0,63,107,6,0,73,6,7,42,35,20,46,22,5,34,77,108,110,124,118,12,50,20,129,87,0,4,88,52,23,17,28,14,10,19,1,2,2,24,0,15,0,0,1,0,0,10,47,133,8,10,117,30,0,34,80,0,34,87,109,86,68,105,8,8,75,113,0,18,25,1,0,1,40,0,2,0,0,0,46,5,4,45,96,73,110,58,167,176,74,96,77,37,22,42,19,12,0,7,65,4,51,48,97,74,17,121,104,105,32,79,66,34,90,0,23,153,80,1,20,56,24,0,86,113,21,0,147,68,0,29,123,10,1,128,69,0,23,138,46,2,97,32,0,0,54,8,0,68,4,0,0,1,0,15,1,32,70,19,33,97,109